Protein AF-A0A373D1K0-F1 (afdb_monomer_lite)

Radius of gyration: 21.34 Å; chains: 1; bounding box: 48×38×59 Å

Foldseek 3Di:
DFWKWWFADAAPVRHQADHDFFHPDLPRTAMDGDDADPLFKKWWAFPFLLLLLQLLVLSVLLSPTRLEGGHPVQAQFQVVQCVVQVGNNRRPHGGYHHRQSSSQSSNVSSPDGLDDDALACSQVSSVVVVRTDHIDGDDPPDFDERNIWIGRPHGDHIIGGNDGDYDDGFDWFAAFDDDDLALLVRCVRSPNPDSDPVQVVVQLVVVVNPPCPPDSVSSSVQNVCNNVRNRTGD

Structure (mmCIF, N/CA/C/O backbone):
data_AF-A0A373D1K0-F1
#
_entry.id   AF-A0A373D1K0-F1
#
loop_
_atom_site.group_PDB
_atom_site.id
_atom_site.type_symbol
_atom_site.label_atom_id
_atom_site.label_alt_id
_atom_site.label_comp_id
_atom_site.label_asym_id
_atom_site.label_entity_id
_atom_site.label_seq_id
_atom_site.pdbx_PDB_ins_code
_atom_site.Cartn_x
_atom_site.Cartn_y
_atom_site.Cartn_z
_atom_site.occupancy
_atom_site.B_iso_or_equiv
_atom_site.auth_seq_id
_atom_site.auth_comp_id
_atom_site.auth_asym_id
_atom_site.auth_atom_id
_atom_site.pdbx_PDB_model_num
ATOM 1 N N . MET A 1 1 ? -15.206 -11.554 -5.929 1.00 58.78 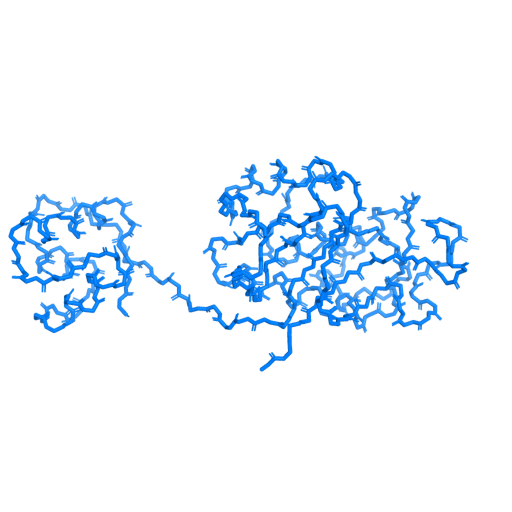1 MET A N 1
ATOM 2 C CA . MET A 1 1 ? -14.113 -10.783 -6.561 1.00 58.78 1 MET A CA 1
ATOM 3 C C . MET A 1 1 ? -12.872 -11.653 -6.568 1.00 58.78 1 MET A C 1
ATOM 5 O O . MET A 1 1 ? -12.577 -12.252 -5.542 1.00 58.78 1 MET A O 1
ATOM 9 N N . SER A 1 2 ? -12.193 -11.772 -7.706 1.00 83.88 2 SER A N 1
ATOM 10 C CA . SER A 1 2 ? -10.884 -12.427 -7.784 1.00 83.88 2 SER A CA 1
ATOM 11 C C . SER A 1 2 ? -9.817 -11.518 -7.178 1.00 83.88 2 SER A C 1
ATOM 13 O O . SER A 1 2 ? -9.818 -10.322 -7.458 1.00 83.88 2 SER A O 1
ATOM 15 N N . LEU A 1 3 ? -8.907 -12.072 -6.377 1.00 93.62 3 LEU A N 1
ATOM 16 C CA . LEU A 1 3 ? -7.781 -11.323 -5.823 1.00 93.62 3 LEU A CA 1
ATOM 17 C C . LEU A 1 3 ? -6.728 -11.075 -6.922 1.00 93.62 3 LEU A C 1
ATOM 19 O O . LEU A 1 3 ? -6.129 -12.028 -7.422 1.00 93.62 3 LEU A O 1
ATOM 23 N N . ILE A 1 4 ? -6.505 -9.812 -7.290 1.00 97.19 4 ILE A N 1
ATOM 24 C CA . ILE A 1 4 ? -5.589 -9.360 -8.348 1.00 97.19 4 ILE A CA 1
ATOM 25 C C . ILE A 1 4 ? -4.482 -8.488 -7.753 1.00 97.19 4 ILE A C 1
ATOM 27 O O . ILE A 1 4 ? -4.735 -7.598 -6.934 1.00 97.19 4 ILE A O 1
ATOM 31 N N . VAL A 1 5 ? -3.258 -8.708 -8.225 1.00 97.69 5 VAL A N 1
ATOM 32 C CA . VAL A 1 5 ? -2.071 -7.917 -7.891 1.00 97.69 5 VAL A CA 1
ATOM 33 C C . VAL A 1 5 ? -1.472 -7.269 -9.139 1.00 97.69 5 VAL A C 1
ATOM 35 O O . VAL A 1 5 ? -1.505 -7.858 -10.215 1.00 97.69 5 VAL A O 1
ATOM 38 N N . GLY A 1 6 ? -0.921 -6.065 -8.999 1.00 97.50 6 GLY A N 1
ATOM 39 C CA . GLY A 1 6 ? -0.126 -5.377 -10.020 1.00 97.50 6 GLY A CA 1
ATOM 40 C C . GLY A 1 6 ? 1.347 -5.317 -9.621 1.00 97.50 6 GLY A C 1
ATOM 41 O O . GLY A 1 6 ? 1.661 -5.197 -8.432 1.00 97.50 6 GLY A O 1
ATOM 42 N N . SER A 1 7 ? 2.251 -5.445 -10.595 1.00 96.31 7 SER A N 1
ATOM 43 C CA . SER A 1 7 ? 3.701 -5.362 -10.362 1.00 96.31 7 SER A CA 1
ATOM 44 C C . SER A 1 7 ? 4.507 -5.231 -11.651 1.00 96.31 7 SER A C 1
ATOM 46 O O . SER A 1 7 ? 4.046 -5.671 -12.703 1.00 96.31 7 SER A O 1
ATOM 48 N N . ALA A 1 8 ? 5.736 -4.722 -11.522 1.00 94.00 8 ALA A N 1
ATOM 49 C CA . ALA A 1 8 ? 6.773 -4.781 -12.551 1.00 94.00 8 ALA A CA 1
ATOM 50 C C . ALA A 1 8 ? 7.568 -6.093 -12.411 1.00 94.00 8 ALA A C 1
ATOM 52 O O . ALA A 1 8 ? 7.995 -6.402 -11.296 1.00 94.00 8 ALA A O 1
ATOM 53 N N . ARG A 1 9 ? 7.765 -6.873 -13.481 1.00 89.44 9 ARG A N 1
ATOM 54 C CA . ARG A 1 9 ? 8.240 -8.270 -13.377 1.00 89.44 9 ARG A CA 1
ATOM 55 C C . ARG A 1 9 ? 9.575 -8.548 -14.052 1.00 89.44 9 ARG A C 1
ATOM 57 O O . ARG A 1 9 ? 10.517 -8.942 -13.368 1.00 89.44 9 ARG A O 1
ATOM 64 N N . ILE A 1 10 ? 9.599 -8.452 -15.372 1.00 86.88 10 ILE A N 1
ATOM 65 C CA . ILE A 1 10 ? 10.690 -8.891 -16.236 1.00 86.88 10 ILE A CA 1
ATOM 66 C C . ILE A 1 10 ? 10.546 -8.166 -17.570 1.00 86.88 10 ILE A C 1
ATOM 68 O O . ILE A 1 10 ? 9.424 -7.780 -17.902 1.00 86.88 10 ILE A O 1
ATOM 72 N N . ASP A 1 11 ? 11.649 -7.966 -18.282 1.00 82.12 11 ASP A N 1
ATOM 73 C CA . ASP A 1 11 ? 11.645 -7.293 -19.580 1.00 82.12 11 ASP A CA 1
ATOM 74 C C . ASP A 1 11 ? 11.119 -8.190 -20.715 1.00 82.12 11 ASP A C 1
ATOM 76 O O . ASP A 1 11 ? 10.784 -9.366 -20.517 1.00 82.12 11 ASP A O 1
ATOM 80 N N . GLU A 1 12 ? 11.047 -7.633 -21.924 1.00 83.44 12 GLU A N 1
ATOM 81 C CA . GLU A 1 12 ? 10.492 -8.288 -23.107 1.00 83.44 12 GLU A CA 1
ATOM 82 C C . GLU A 1 12 ? 11.254 -9.538 -23.561 1.00 83.44 12 GLU A C 1
ATOM 84 O O . GLU A 1 12 ? 10.697 -10.382 -24.266 1.00 83.44 12 GLU A O 1
ATOM 89 N N . ASN A 1 13 ? 12.511 -9.676 -23.135 1.00 83.88 13 ASN A N 1
ATOM 90 C CA . ASN A 1 13 ? 13.388 -10.794 -23.468 1.00 83.88 13 ASN A CA 1
ATOM 91 C C . ASN A 1 13 ? 13.455 -11.835 -22.340 1.00 83.88 13 ASN A C 1
ATOM 93 O O . ASN A 1 13 ? 14.188 -12.818 -22.449 1.00 83.88 13 ASN A O 1
ATOM 97 N N . GLY A 1 14 ? 12.706 -11.640 -21.249 1.00 82.06 14 GLY A N 1
ATOM 98 C CA . GLY A 1 14 ? 12.784 -12.501 -20.073 1.00 82.06 14 GLY A CA 1
ATOM 99 C C . GLY A 1 14 ? 14.042 -12.258 -19.235 1.00 82.06 14 GLY A C 1
ATOM 100 O O . GLY A 1 14 ? 14.452 -13.136 -18.473 1.00 82.06 14 GLY A O 1
ATOM 101 N N . HIS A 1 15 ? 14.651 -11.079 -19.349 1.00 85.06 15 HIS A N 1
ATOM 102 C CA . HIS A 1 15 ? 15.779 -10.647 -18.539 1.00 85.06 15 HIS A CA 1
ATOM 103 C C . HIS A 1 15 ? 15.367 -9.575 -17.526 1.00 85.06 15 HIS A C 1
ATOM 105 O O . HIS A 1 15 ? 14.263 -9.032 -17.520 1.00 85.06 15 HIS A O 1
ATOM 111 N N . VAL A 1 16 ? 16.261 -9.319 -16.570 1.00 83.56 16 VAL A N 1
ATOM 112 C CA . VAL A 1 16 ? 16.031 -8.302 -15.536 1.00 83.56 16 VAL A CA 1
ATOM 113 C C . VAL A 1 16 ? 16.583 -6.922 -15.913 1.00 83.56 16 VAL A C 1
ATOM 115 O O . VAL A 1 16 ? 16.363 -5.951 -15.181 1.00 83.56 16 VAL A O 1
ATOM 118 N N . GLN A 1 17 ? 17.354 -6.850 -17.000 1.00 85.38 17 GLN A N 1
ATOM 119 C CA . GLN A 1 17 ? 18.054 -5.670 -17.500 1.00 85.38 17 GLN A CA 1
ATOM 120 C C . GLN A 1 17 ? 18.356 -5.836 -18.992 1.00 85.38 17 GLN A C 1
ATOM 122 O O . GLN A 1 17 ? 18.586 -6.952 -19.455 1.00 85.38 17 GLN A O 1
ATOM 127 N N . GLY A 1 18 ? 18.490 -4.707 -19.690 1.00 78.06 18 GLY A N 1
ATOM 128 C CA . GLY A 1 18 ? 18.870 -4.664 -21.105 1.00 78.06 18 GLY A CA 1
ATOM 129 C C . GLY A 1 18 ? 17.685 -4.626 -22.069 1.00 78.06 18 GLY A C 1
ATOM 130 O O . GLY A 1 18 ? 17.909 -4.500 -23.272 1.00 78.06 18 GLY A O 1
ATOM 131 N N . GLY A 1 19 ? 16.458 -4.697 -21.547 1.00 80.38 19 GLY A N 1
ATOM 132 C CA . GLY A 1 19 ? 15.234 -4.415 -22.287 1.00 80.38 19 GLY A CA 1
ATOM 133 C C . GLY A 1 19 ? 15.128 -2.973 -22.784 1.00 80.38 19 GLY A C 1
ATOM 134 O O . GLY A 1 19 ? 15.923 -2.092 -22.436 1.00 80.38 19 GLY A O 1
ATOM 135 N N . LYS A 1 20 ? 14.144 -2.734 -23.650 1.00 84.75 20 LYS A N 1
ATOM 136 C CA . LYS A 1 20 ? 13.858 -1.398 -24.189 1.00 84.75 20 LYS A CA 1
ATOM 137 C C . LYS A 1 20 ? 12.991 -0.590 -23.215 1.00 84.75 20 LYS A C 1
ATOM 139 O O . LYS A 1 20 ? 12.060 -1.139 -22.643 1.00 84.75 20 LYS A O 1
ATOM 144 N N . PRO A 1 21 ? 13.186 0.739 -23.108 1.00 88.38 21 PRO A N 1
ATOM 145 C CA . PRO A 1 21 ? 12.303 1.578 -22.306 1.00 88.38 21 PRO A CA 1
ATOM 146 C C . PRO A 1 21 ? 10.831 1.530 -22.750 1.00 88.38 21 PRO A C 1
ATOM 148 O O . PRO A 1 21 ? 10.526 1.633 -23.944 1.00 88.38 21 PRO A O 1
ATOM 151 N N . GLY A 1 22 ? 9.923 1.500 -21.769 1.00 89.38 22 GLY A N 1
ATOM 152 C CA . GLY A 1 22 ? 8.485 1.268 -21.960 1.00 89.38 22 GLY A CA 1
ATOM 153 C C . GLY A 1 22 ? 8.125 -0.220 -22.003 1.00 89.38 22 GLY A C 1
ATOM 154 O O . GLY A 1 22 ? 8.972 -1.041 -22.320 1.00 89.38 22 GLY A O 1
ATOM 155 N N . ASP A 1 23 ? 6.875 -0.567 -21.708 1.00 87.62 23 ASP A N 1
ATOM 156 C CA . ASP A 1 23 ? 6.400 -1.950 -21.796 1.00 87.62 23 ASP A CA 1
ATOM 157 C C . ASP A 1 23 ? 6.271 -2.355 -23.271 1.00 87.62 23 ASP A C 1
ATOM 159 O O . ASP A 1 23 ? 5.481 -1.777 -24.021 1.00 87.62 23 ASP A O 1
ATOM 163 N N . GLN A 1 24 ? 7.059 -3.337 -23.708 1.00 89.50 24 GLN A N 1
ATOM 164 C CA . GLN A 1 24 ? 7.018 -3.830 -25.087 1.00 89.50 24 GLN A CA 1
ATOM 165 C C . GLN A 1 24 ? 6.031 -4.990 -25.276 1.00 89.50 24 GLN A C 1
ATOM 167 O O . GLN A 1 24 ? 5.749 -5.377 -26.410 1.00 89.50 24 GLN A O 1
ATOM 172 N N . THR A 1 25 ? 5.528 -5.583 -24.190 1.00 85.81 25 THR A N 1
ATOM 173 C CA . THR A 1 25 ? 4.769 -6.847 -24.227 1.00 85.81 25 THR A CA 1
ATOM 174 C C . THR A 1 25 ? 3.363 -6.745 -23.636 1.00 85.81 25 THR A C 1
ATOM 176 O O . THR A 1 25 ? 2.578 -7.690 -23.755 1.00 85.81 25 THR A O 1
ATOM 179 N N . GLY A 1 26 ? 3.056 -5.636 -22.961 1.00 85.38 26 GLY A N 1
ATOM 180 C CA . GLY A 1 26 ? 1.896 -5.475 -22.085 1.00 85.38 26 GLY A CA 1
ATOM 181 C C . GLY A 1 26 ? 1.968 -6.343 -20.822 1.00 85.38 26 GLY A C 1
ATOM 182 O O . GLY A 1 26 ? 0.948 -6.581 -20.165 1.00 85.38 26 GLY A O 1
ATOM 183 N N . LYS A 1 27 ? 3.139 -6.917 -20.516 1.00 87.19 27 LYS A N 1
ATOM 184 C CA . LYS A 1 27 ? 3.340 -7.864 -19.408 1.00 87.19 27 LYS A CA 1
ATOM 185 C C . LYS A 1 27 ? 4.449 -7.443 -18.455 1.00 87.19 27 LYS A C 1
ATOM 187 O O . LYS A 1 27 ? 4.482 -7.987 -17.344 1.00 87.19 27 LYS A O 1
ATOM 192 N N . GLU A 1 28 ? 5.298 -6.492 -18.837 1.00 90.44 28 GLU A N 1
ATOM 193 C CA . GLU A 1 28 ? 6.426 -6.044 -18.020 1.00 90.44 28 GLU A CA 1
ATOM 194 C C . GLU A 1 28 ? 5.930 -5.359 -16.750 1.00 90.44 28 GLU A C 1
ATOM 196 O O . GLU A 1 28 ? 6.378 -5.697 -15.649 1.00 90.44 28 GLU A O 1
ATOM 201 N N . VAL A 1 29 ? 4.937 -4.473 -16.891 1.00 94.62 29 VAL A N 1
ATOM 202 C CA . VAL A 1 29 ? 4.210 -3.844 -15.785 1.00 94.62 29 VAL A CA 1
ATOM 203 C C . VAL A 1 29 ? 2.733 -4.165 -15.937 1.00 94.62 29 VAL A C 1
ATOM 205 O O . VAL A 1 29 ? 2.002 -3.537 -16.689 1.00 94.62 29 VAL A O 1
ATOM 208 N N . SER A 1 30 ? 2.271 -5.181 -15.213 1.00 95.62 30 SER A N 1
ATOM 209 C CA . SER A 1 30 ? 0.961 -5.769 -15.488 1.00 95.62 30 SER A CA 1
ATOM 210 C C . SER A 1 30 ? 0.273 -6.320 -14.249 1.00 95.62 30 SER A C 1
ATOM 212 O O . SER A 1 30 ? 0.886 -6.624 -13.213 1.00 95.62 30 SER A O 1
ATOM 214 N N . THR A 1 31 ? -1.038 -6.513 -14.381 1.00 96.62 31 THR A N 1
ATOM 215 C CA . THR A 1 31 ? -1.854 -7.181 -13.365 1.00 96.62 31 THR A CA 1
ATOM 216 C C . THR A 1 31 ? -1.894 -8.697 -13.568 1.00 96.62 31 THR A C 1
ATOM 218 O O . THR A 1 31 ? -1.662 -9.202 -14.664 1.00 96.62 31 THR A O 1
ATOM 221 N N . GLN A 1 32 ? -2.130 -9.451 -12.498 1.00 95.38 32 GLN A N 1
ATOM 222 C CA . GLN A 1 32 ? -2.375 -10.895 -12.541 1.00 95.38 32 GLN A CA 1
ATOM 223 C C . GLN A 1 32 ? -3.156 -11.363 -11.320 1.00 95.38 32 GLN A C 1
ATOM 225 O O . GLN A 1 32 ? -3.219 -10.668 -10.304 1.00 95.38 32 GLN A O 1
ATOM 230 N N . ALA A 1 33 ? -3.693 -12.579 -11.396 1.00 96.38 33 ALA A N 1
ATOM 231 C CA . ALA A 1 33 ? -4.214 -13.265 -10.224 1.00 96.38 33 ALA A CA 1
ATOM 232 C C . ALA A 1 33 ? -3.134 -13.378 -9.135 1.00 96.38 33 ALA A C 1
ATOM 234 O O . ALA A 1 33 ? -1.965 -13.654 -9.413 1.00 96.38 33 ALA A O 1
ATOM 235 N N . HIS A 1 34 ? -3.529 -13.155 -7.883 1.00 95.25 34 HIS A N 1
ATOM 236 C CA . HIS A 1 34 ? -2.652 -13.388 -6.745 1.00 95.25 34 HIS A CA 1
ATOM 237 C C . HIS A 1 34 ? -2.208 -14.853 -6.686 1.00 95.25 34 HIS A C 1
ATOM 239 O O . HIS A 1 34 ? -2.976 -15.771 -6.966 1.00 95.25 34 HIS A O 1
ATOM 245 N N . TYR A 1 35 ? -0.971 -15.061 -6.247 1.00 93.94 35 TYR A N 1
ATOM 246 C CA . TYR A 1 35 ? -0.330 -16.362 -6.162 1.00 93.94 35 TYR A CA 1
ATOM 247 C C . TYR A 1 35 ? 0.503 -16.462 -4.884 1.00 93.94 35 TYR A C 1
ATOM 249 O O . TYR A 1 35 ? 0.977 -15.467 -4.325 1.00 93.94 35 TYR A O 1
ATOM 257 N N . VAL A 1 36 ? 0.709 -17.690 -4.418 1.00 92.75 36 VAL A N 1
ATOM 258 C CA . VAL A 1 36 ? 1.630 -17.962 -3.313 1.00 92.75 36 VAL A CA 1
ATOM 259 C C . VAL A 1 36 ? 3.051 -17.973 -3.865 1.00 92.75 36 VAL A C 1
ATOM 261 O O . VAL A 1 36 ? 3.359 -18.709 -4.797 1.00 92.75 36 VAL A O 1
ATOM 264 N N . HIS A 1 37 ? 3.929 -17.158 -3.288 1.00 94.94 37 HIS A N 1
ATOM 265 C CA . HIS A 1 37 ? 5.340 -17.133 -3.657 1.00 94.94 37 HIS A CA 1
ATOM 266 C C . HIS A 1 37 ? 6.136 -18.104 -2.772 1.00 94.94 37 HIS A C 1
ATOM 268 O O . HIS A 1 37 ? 5.899 -18.170 -1.567 1.00 94.94 37 HIS A O 1
ATOM 274 N N . THR A 1 38 ? 7.129 -18.807 -3.326 1.00 94.75 38 THR A N 1
ATOM 275 C CA . THR A 1 38 ? 7.980 -19.779 -2.595 1.00 94.75 38 THR A CA 1
ATOM 276 C C . THR A 1 38 ? 8.686 -19.162 -1.382 1.00 94.75 38 THR A C 1
ATOM 278 O O . THR A 1 38 ? 8.715 -19.737 -0.301 1.00 94.75 38 THR A O 1
ATOM 281 N N . LYS A 1 39 ? 9.187 -17.932 -1.534 1.00 95.69 39 LYS A N 1
ATOM 282 C CA . LYS A 1 39 ? 9.739 -17.082 -0.455 1.00 95.69 39 LYS A CA 1
ATOM 283 C C . LYS A 1 39 ? 8.705 -16.570 0.570 1.00 95.69 39 LYS A C 1
ATOM 285 O O . LYS A 1 39 ? 9.084 -15.904 1.531 1.00 95.69 39 LYS A O 1
ATOM 290 N N . GLY A 1 40 ? 7.414 -16.841 0.377 1.00 96.69 40 GLY A N 1
ATOM 291 C CA . GLY A 1 40 ? 6.308 -16.315 1.178 1.00 96.69 40 GLY A CA 1
ATOM 292 C C . GLY A 1 40 ? 6.134 -14.796 1.074 1.00 96.69 40 GLY A C 1
ATOM 293 O O . GLY A 1 40 ? 7.021 -14.085 0.606 1.00 96.69 40 GLY A O 1
ATOM 294 N N . TRP A 1 41 ? 5.001 -14.292 1.569 1.00 98.06 41 TRP A N 1
ATOM 295 C CA . TRP A 1 41 ? 4.674 -12.863 1.563 1.00 98.06 41 TRP A CA 1
ATOM 296 C C . TRP A 1 41 ? 4.626 -12.272 2.977 1.00 98.06 41 TRP A C 1
ATOM 298 O O . TRP A 1 41 ? 4.097 -12.886 3.911 1.00 98.06 41 TRP A O 1
ATOM 308 N N . TYR A 1 42 ? 5.140 -11.053 3.117 1.00 98.19 42 TYR A N 1
ATOM 309 C CA . TYR A 1 42 ? 4.705 -10.102 4.132 1.00 98.19 42 TYR A CA 1
ATOM 310 C C . TYR A 1 42 ? 3.724 -9.121 3.502 1.00 98.19 42 TYR A C 1
ATOM 312 O O . TYR A 1 42 ? 3.998 -8.576 2.441 1.00 98.19 42 TYR A O 1
ATOM 320 N N . CYS A 1 43 ? 2.613 -8.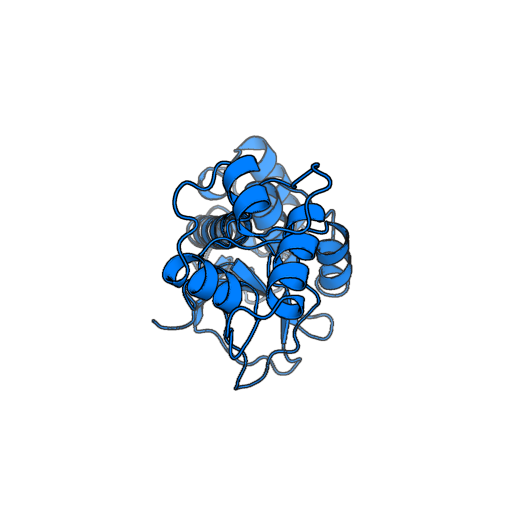869 4.183 1.00 97.69 43 CYS A N 1
ATOM 321 C CA . CYS A 1 43 ? 1.654 -7.833 3.841 1.00 97.69 43 CYS A CA 1
ATOM 322 C C . CYS A 1 43 ? 1.934 -6.578 4.672 1.00 97.69 43 CYS A C 1
ATOM 324 O O . CYS A 1 43 ? 1.920 -6.610 5.907 1.00 97.69 43 CYS A O 1
ATOM 326 N N . LEU A 1 44 ? 2.159 -5.466 3.981 1.00 97.69 44 LEU A N 1
ATOM 327 C CA . LEU A 1 44 ? 2.277 -4.126 4.531 1.00 97.69 44 LEU A CA 1
ATOM 328 C C . LEU A 1 44 ? 0.994 -3.372 4.197 1.00 97.69 44 LEU A C 1
ATOM 330 O O . LEU A 1 44 ? 0.767 -2.939 3.068 1.00 97.69 44 LEU A O 1
ATOM 334 N N . ARG A 1 45 ? 0.142 -3.230 5.211 1.00 95.94 45 ARG A N 1
ATOM 335 C CA . ARG A 1 45 ? -1.176 -2.612 5.080 1.00 95.94 45 ARG A CA 1
ATOM 336 C C . ARG A 1 45 ? -1.115 -1.125 5.424 1.00 95.94 45 ARG A C 1
ATOM 338 O O . ARG A 1 45 ? -0.735 -0.797 6.553 1.00 95.94 45 ARG A O 1
ATOM 345 N N . PRO A 1 46 ? -1.519 -0.207 4.528 1.00 94.38 46 PRO A N 1
ATOM 346 C CA . PRO A 1 46 ? -1.663 1.202 4.882 1.00 94.38 46 PRO A CA 1
ATOM 347 C C . PRO A 1 46 ? -2.663 1.379 6.031 1.00 94.38 46 PRO A C 1
ATOM 349 O O . PRO A 1 46 ? -3.684 0.704 6.085 1.00 94.38 46 PRO A O 1
ATOM 352 N N . LYS A 1 47 ? -2.443 2.312 6.953 1.00 89.06 47 LYS A N 1
ATOM 353 C CA . LYS A 1 47 ? -3.381 2.605 8.051 1.00 89.06 47 LYS A CA 1
ATOM 354 C C . LYS A 1 47 ? -4.668 3.250 7.536 1.00 89.06 47 LYS A C 1
ATOM 356 O O . LYS A 1 47 ? -5.746 2.891 7.990 1.00 89.06 47 LYS A O 1
ATOM 361 N N . SER A 1 48 ? -4.554 4.139 6.550 1.00 87.94 48 SER A N 1
ATOM 362 C CA . SER A 1 48 ? -5.680 4.857 5.943 1.00 87.94 48 SER A CA 1
ATOM 363 C C . SER A 1 48 ? -6.214 4.141 4.703 1.00 87.94 48 SER A C 1
ATOM 365 O O . SER A 1 48 ? -5.439 3.707 3.851 1.00 87.94 48 SER A O 1
ATOM 367 N N . VAL A 1 49 ? -7.542 4.072 4.572 1.00 88.62 49 VAL A N 1
ATOM 368 C CA . VAL A 1 49 ? -8.209 3.561 3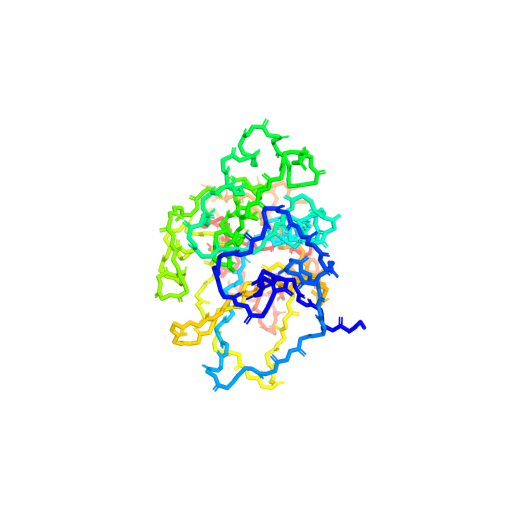.362 1.00 88.62 49 VAL A CA 1
ATOM 369 C C . VAL A 1 49 ? -7.979 4.474 2.163 1.00 88.62 49 VAL A C 1
ATOM 371 O O . VAL A 1 49 ? -7.788 3.974 1.062 1.00 88.62 49 VAL A O 1
ATOM 374 N N . ALA A 1 50 ? -7.907 5.792 2.368 1.00 89.06 50 ALA A N 1
ATOM 375 C CA . ALA A 1 50 ? -7.592 6.726 1.288 1.00 89.06 50 ALA A CA 1
ATOM 376 C C . ALA A 1 50 ? -6.198 6.453 0.704 1.00 89.06 50 ALA A C 1
ATOM 378 O O . ALA A 1 50 ? -6.048 6.372 -0.511 1.00 89.06 50 ALA A O 1
ATOM 379 N N . VAL A 1 51 ? -5.200 6.226 1.567 1.00 93.31 51 VAL A N 1
ATOM 380 C CA . VAL A 1 51 ? -3.840 5.867 1.128 1.00 93.31 51 VAL A CA 1
ATOM 381 C C . VAL A 1 51 ? -3.836 4.512 0.421 1.00 93.31 51 VAL A C 1
ATOM 383 O O . VAL A 1 51 ? -3.211 4.375 -0.624 1.00 93.31 51 VAL A O 1
ATOM 386 N N . ALA A 1 52 ? -4.559 3.525 0.954 1.00 94.31 52 ALA A N 1
ATOM 387 C CA . ALA A 1 52 ? -4.657 2.203 0.343 1.00 94.31 52 ALA A CA 1
ATOM 388 C C . ALA A 1 52 ? -5.268 2.259 -1.069 1.00 94.31 52 ALA A C 1
ATOM 390 O O . ALA A 1 52 ? -4.672 1.763 -2.024 1.00 94.31 52 ALA A O 1
ATOM 391 N N . ASN A 1 53 ? -6.400 2.947 -1.226 1.00 93.25 53 ASN A N 1
ATOM 392 C CA . ASN A 1 53 ? -7.046 3.121 -2.524 1.00 93.25 53 ASN A CA 1
ATOM 393 C C . ASN A 1 53 ? -6.162 3.910 -3.498 1.00 93.25 53 ASN A C 1
ATOM 395 O O . ASN A 1 53 ? -6.085 3.551 -4.668 1.00 93.25 53 ASN A O 1
ATOM 399 N N . ALA A 1 54 ? -5.457 4.942 -3.023 1.00 95.56 54 ALA A N 1
ATOM 400 C CA . ALA A 1 54 ? -4.546 5.718 -3.858 1.00 95.56 54 ALA A CA 1
ATOM 401 C C . ALA A 1 54 ? -3.355 4.885 -4.362 1.00 95.56 54 ALA A C 1
ATOM 403 O O . ALA A 1 54 ? -2.996 4.999 -5.530 1.00 95.56 54 ALA A O 1
ATOM 404 N N . ILE A 1 55 ? -2.776 4.019 -3.520 1.00 97.62 55 ILE A N 1
ATOM 405 C CA . ILE A 1 55 ? -1.696 3.100 -3.922 1.00 97.62 55 ILE A CA 1
ATOM 406 C C . ILE A 1 55 ? -2.204 2.078 -4.950 1.00 97.62 55 ILE A C 1
ATOM 408 O O . ILE A 1 55 ? -1.537 1.848 -5.958 1.00 97.62 55 ILE A O 1
ATOM 412 N N . ALA A 1 56 ? -3.382 1.486 -4.725 1.00 96.88 56 ALA A N 1
ATOM 413 C CA . ALA A 1 56 ? -3.983 0.532 -5.659 1.00 96.88 56 ALA A CA 1
ATOM 414 C C . ALA A 1 56 ? -4.270 1.171 -7.027 1.00 96.88 56 ALA A C 1
ATOM 416 O O . ALA A 1 56 ? -3.912 0.612 -8.063 1.00 96.88 56 ALA A O 1
ATOM 417 N N . GLU A 1 57 ? -4.866 2.364 -7.028 1.00 96.75 57 GLU A N 1
ATOM 418 C CA . GLU A 1 57 ? -5.159 3.119 -8.246 1.00 96.75 57 GLU A CA 1
ATOM 419 C C . GLU A 1 57 ? -3.876 3.532 -8.976 1.00 96.75 57 GLU A C 1
ATOM 421 O O . GLU A 1 57 ? -3.788 3.406 -10.194 1.00 96.75 57 GLU A O 1
ATOM 426 N N . ALA A 1 58 ? -2.846 3.964 -8.245 1.00 98.12 58 ALA A N 1
ATOM 427 C CA . ALA A 1 58 ? -1.545 4.283 -8.824 1.00 98.12 58 ALA A CA 1
ATOM 428 C C . ALA A 1 58 ? -0.914 3.062 -9.516 1.00 98.12 58 ALA A C 1
ATOM 430 O O . ALA A 1 58 ? -0.448 3.174 -10.650 1.00 98.12 58 ALA A O 1
ATOM 431 N N . MET A 1 59 ? -0.974 1.883 -8.889 1.00 98.38 59 MET A N 1
ATOM 432 C CA . MET A 1 59 ? -0.485 0.648 -9.506 1.00 98.38 59 MET A CA 1
ATOM 433 C C . MET A 1 59 ? -1.284 0.284 -10.763 1.00 98.38 59 MET A C 1
ATOM 435 O O . MET A 1 59 ? -0.692 -0.080 -11.776 1.00 98.38 59 MET A O 1
ATOM 439 N N . LEU A 1 60 ? -2.616 0.408 -10.735 1.00 97.50 60 LEU A N 1
ATOM 440 C CA . LEU A 1 60 ? -3.454 0.175 -11.915 1.00 97.50 60 LEU A CA 1
ATOM 441 C C . LEU A 1 60 ? -3.129 1.137 -13.057 1.00 97.50 60 LEU A C 1
ATOM 443 O O . LEU A 1 60 ? -3.115 0.727 -14.212 1.00 97.50 60 LEU A O 1
ATOM 447 N N . GLN A 1 61 ? -2.871 2.405 -12.745 1.00 97.81 61 GLN A N 1
ATOM 448 C CA . GLN A 1 61 ? -2.472 3.400 -13.736 1.00 97.81 61 GLN A CA 1
ATOM 449 C C . GLN A 1 61 ? -1.121 3.076 -14.360 1.00 97.81 61 GLN A C 1
ATOM 451 O O . GLN A 1 61 ? -0.978 3.230 -15.568 1.00 97.81 61 GLN A O 1
ATOM 456 N N . ALA A 1 62 ? -0.158 2.601 -13.569 1.00 97.38 62 ALA A N 1
ATOM 457 C CA . ALA A 1 62 ? 1.109 2.146 -14.120 1.00 97.38 62 ALA A CA 1
ATOM 458 C C . ALA A 1 62 ? 0.952 0.894 -14.989 1.00 97.38 62 ALA A C 1
ATOM 460 O O . ALA A 1 62 ? 1.476 0.869 -16.091 1.00 97.38 62 ALA A O 1
ATOM 461 N N . CYS A 1 63 ? 0.174 -0.098 -14.543 1.00 96.94 63 CYS A N 1
ATOM 462 C CA . CYS A 1 63 ? -0.071 -1.329 -15.306 1.00 96.94 63 CYS A CA 1
ATOM 463 C C . CYS A 1 63 ? -0.857 -1.122 -16.610 1.00 96.94 63 CYS A C 1
ATOM 465 O O . CYS A 1 63 ? -1.012 -2.060 -17.381 1.00 96.94 63 CYS A O 1
ATOM 467 N N . ARG A 1 64 ? -1.441 0.062 -16.815 1.00 96.38 64 ARG A N 1
ATOM 468 C CA . ARG A 1 64 ? -2.170 0.442 -18.035 1.00 96.38 64 ARG A CA 1
ATOM 469 C C . ARG A 1 64 ? -1.380 1.419 -18.904 1.00 96.38 64 ARG A C 1
ATOM 471 O O . ARG A 1 64 ? -1.925 1.912 -19.886 1.00 96.38 64 ARG A O 1
ATOM 478 N N . ASN A 1 65 ? -0.164 1.781 -18.497 1.00 96.25 65 ASN A N 1
ATOM 479 C CA . ASN A 1 65 ? 0.658 2.733 -19.219 1.00 96.25 65 ASN A CA 1
ATOM 480 C C . ASN A 1 65 ? 1.864 2.028 -19.834 1.00 96.25 65 ASN A C 1
ATOM 482 O O . ASN A 1 65 ? 2.887 1.847 -19.176 1.00 96.25 65 ASN A O 1
ATOM 486 N N . ASP A 1 66 ? 1.758 1.745 -21.129 1.00 95.25 66 ASP A N 1
ATOM 487 C CA . ASP A 1 66 ? 2.800 1.075 -21.911 1.00 95.25 66 ASP A CA 1
ATOM 488 C C . ASP A 1 66 ? 4.096 1.903 -22.029 1.00 95.25 66 ASP A C 1
ATOM 490 O O . ASP A 1 66 ? 5.117 1.417 -22.502 1.00 95.25 66 ASP A O 1
ATOM 494 N N . ASN A 1 67 ? 4.124 3.158 -21.565 1.00 96.06 67 ASN A N 1
ATOM 495 C CA . ASN A 1 67 ? 5.372 3.920 -21.466 1.00 96.06 67 ASN A CA 1
ATOM 496 C C . ASN A 1 67 ? 6.236 3.518 -20.262 1.00 96.06 67 ASN A C 1
ATOM 498 O O . ASN A 1 67 ? 7.349 4.025 -20.140 1.00 96.06 67 ASN A O 1
ATOM 502 N N . ILE A 1 68 ? 5.763 2.640 -19.373 1.00 95.94 68 ILE A N 1
ATOM 503 C CA . ILE A 1 68 ? 6.495 2.196 -18.182 1.00 95.94 68 ILE A CA 1
ATOM 504 C C . ILE A 1 68 ? 6.879 0.723 -18.351 1.00 95.94 68 ILE A C 1
ATOM 506 O O . ILE A 1 68 ? 6.044 -0.154 -18.171 1.00 95.94 68 ILE A O 1
ATOM 510 N N . GLY A 1 69 ? 8.146 0.464 -18.665 1.00 93.62 69 GLY A N 1
ATOM 511 C CA . GLY A 1 69 ? 8.706 -0.885 -18.801 1.00 93.62 69 GLY A CA 1
ATOM 512 C C . GLY A 1 69 ? 9.439 -1.368 -17.551 1.00 93.62 69 GLY A C 1
ATOM 513 O O . GLY A 1 69 ? 9.452 -0.697 -16.509 1.00 93.62 69 GLY A O 1
ATOM 514 N N . TYR A 1 70 ? 10.088 -2.524 -17.661 1.00 93.06 70 TYR A N 1
ATOM 515 C CA . TYR A 1 70 ? 10.877 -3.133 -16.593 1.00 93.06 70 TYR A CA 1
ATOM 516 C C . TYR A 1 70 ? 12.384 -3.088 -16.870 1.00 93.06 70 TYR A C 1
ATOM 518 O O . TYR A 1 70 ? 12.864 -3.656 -17.841 1.00 93.06 70 TYR A O 1
ATOM 526 N N . CYS A 1 71 ? 13.162 -2.524 -15.941 1.00 90.12 71 CYS A N 1
ATOM 527 C CA . CYS A 1 71 ? 14.617 -2.682 -15.917 1.00 90.12 71 CYS A CA 1
ATOM 528 C C . CYS A 1 71 ? 15.196 -2.359 -14.535 1.00 90.12 71 CYS A C 1
ATOM 530 O O . CYS A 1 71 ? 14.971 -1.283 -13.973 1.00 90.12 71 CYS A O 1
ATOM 532 N N . GLN A 1 72 ? 16.011 -3.267 -13.987 1.00 87.75 72 GLN A N 1
ATOM 533 C CA . GLN A 1 72 ? 16.695 -3.026 -12.710 1.00 87.75 72 GLN A CA 1
ATOM 534 C C . GLN A 1 72 ? 17.820 -1.984 -12.813 1.00 87.75 72 GLN A C 1
ATOM 536 O O . GLN A 1 72 ? 18.098 -1.299 -11.827 1.00 87.75 72 GLN A O 1
ATOM 541 N N . GLY A 1 73 ? 18.446 -1.843 -13.987 1.00 87.12 73 GLY A N 1
ATOM 542 C CA . GLY A 1 73 ? 19.534 -0.889 -14.229 1.00 87.12 73 GLY A CA 1
ATOM 543 C C . GLY A 1 73 ? 19.060 0.567 -14.238 1.00 87.12 73 GLY A C 1
ATOM 544 O O . GLY A 1 73 ? 19.715 1.431 -13.661 1.00 87.12 73 GLY A O 1
ATOM 545 N N . HIS A 1 74 ? 17.871 0.828 -14.792 1.00 89.50 74 HIS A N 1
ATOM 546 C CA . HIS A 1 74 ? 17.280 2.171 -14.912 1.00 89.50 74 HIS A CA 1
ATOM 547 C C . HIS A 1 74 ? 16.060 2.378 -14.007 1.00 89.50 74 HIS A C 1
ATOM 549 O O . HIS A 1 74 ? 15.157 3.165 -14.291 1.00 89.50 74 HIS A O 1
ATOM 555 N N . ARG A 1 75 ? 16.045 1.695 -12.861 1.00 92.19 75 ARG A N 1
ATOM 556 C CA . ARG A 1 75 ? 14.909 1.654 -11.931 1.00 92.19 75 ARG A CA 1
ATOM 557 C C . ARG A 1 75 ? 14.374 3.018 -11.469 1.00 92.19 75 ARG A C 1
ATOM 559 O O . ARG A 1 75 ? 13.229 3.084 -11.027 1.00 92.19 75 ARG A O 1
ATOM 566 N N . SER A 1 76 ? 15.173 4.091 -11.480 1.00 92.00 76 SER A N 1
ATOM 567 C CA . SER A 1 76 ? 14.741 5.422 -11.016 1.00 92.00 76 SER A CA 1
ATOM 568 C C . SER A 1 76 ? 13.874 6.176 -12.025 1.00 92.00 76 SER A C 1
ATOM 570 O O . SER A 1 76 ? 13.158 7.093 -11.611 1.00 92.00 76 SER A O 1
ATOM 572 N N . GLY A 1 77 ? 13.882 5.768 -13.300 1.00 93.62 77 GLY A N 1
ATOM 573 C CA . GLY A 1 77 ? 13.234 6.491 -14.393 1.00 93.62 77 GLY A CA 1
ATOM 574 C C . GLY A 1 77 ? 11.757 6.779 -14.127 1.00 93.62 77 GLY A C 1
ATOM 575 O O . GLY A 1 77 ? 11.322 7.929 -14.221 1.00 93.62 77 GLY A O 1
ATOM 576 N N . VAL A 1 78 ? 11.000 5.772 -13.678 1.00 96.25 78 VAL A N 1
ATOM 577 C CA . VAL A 1 78 ? 9.571 5.933 -13.369 1.00 96.25 78 VAL A CA 1
ATOM 578 C C . VAL A 1 78 ? 9.297 7.018 -12.323 1.00 96.25 78 VAL A C 1
ATOM 580 O O . VAL A 1 78 ? 8.329 7.765 -12.446 1.00 96.25 78 VAL A O 1
ATOM 583 N N . VAL A 1 79 ? 10.153 7.158 -11.304 1.00 96.94 79 VAL A N 1
ATOM 584 C CA . VAL A 1 79 ? 9.977 8.163 -10.244 1.00 96.94 79 VAL A CA 1
ATOM 585 C C . VAL A 1 79 ? 10.288 9.560 -10.773 1.00 96.94 79 VAL A C 1
ATOM 587 O O . VAL A 1 79 ? 9.583 10.514 -10.443 1.00 96.94 79 VAL A O 1
ATOM 590 N N . GLU A 1 80 ? 11.324 9.694 -11.597 1.00 96.44 80 GLU A N 1
ATOM 591 C CA . GLU A 1 80 ? 11.684 10.963 -12.230 1.00 96.44 80 GLU A CA 1
ATOM 592 C C . GLU A 1 80 ? 10.573 11.451 -13.165 1.00 96.44 80 GLU A C 1
ATOM 594 O O . GLU A 1 80 ? 10.163 12.610 -13.085 1.00 96.44 80 GLU A O 1
ATOM 599 N N . GLN A 1 81 ? 10.032 10.560 -14.001 1.00 97.00 81 GLN A N 1
ATOM 600 C CA . GLN A 1 81 ? 8.931 10.889 -14.905 1.00 97.00 81 GLN A CA 1
ATOM 601 C C . GLN A 1 81 ? 7.627 11.158 -14.155 1.00 97.00 81 GLN A C 1
ATOM 603 O O . GLN A 1 81 ? 6.926 12.115 -14.479 1.00 97.00 81 GLN A O 1
ATOM 608 N N . LEU A 1 82 ? 7.328 10.395 -13.100 1.00 97.38 82 LEU A N 1
ATOM 609 C CA . LEU A 1 82 ? 6.172 10.654 -12.243 1.00 97.38 82 LEU A CA 1
ATOM 610 C C . LEU A 1 82 ? 6.219 12.065 -11.646 1.00 97.38 82 LEU A C 1
ATOM 612 O O . LEU A 1 82 ? 5.202 12.753 -11.636 1.00 97.38 82 LEU A O 1
ATOM 616 N N . ARG A 1 83 ? 7.382 12.527 -11.172 1.00 95.94 83 ARG A N 1
ATOM 617 C CA . ARG A 1 83 ? 7.513 13.884 -10.611 1.00 95.94 83 ARG A CA 1
ATOM 618 C C . ARG A 1 83 ? 7.259 14.982 -11.640 1.00 95.94 83 ARG A C 1
ATOM 620 O O . ARG A 1 83 ? 6.761 16.036 -11.263 1.00 95.94 83 ARG A O 1
ATOM 627 N N . LYS A 1 84 ? 7.567 14.733 -12.915 1.00 96.19 84 LYS A N 1
ATOM 628 C CA . LYS A 1 84 ? 7.288 15.663 -14.021 1.00 96.19 84 LYS A CA 1
ATOM 629 C C . LYS A 1 84 ? 5.814 15.624 -14.435 1.00 96.19 84 LYS A C 1
ATOM 631 O O . LYS A 1 84 ? 5.196 16.666 -14.610 1.00 96.19 84 LYS A O 1
ATOM 636 N N . ALA A 1 85 ? 5.246 14.427 -14.571 1.00 95.44 85 ALA A N 1
ATOM 637 C CA . ALA A 1 85 ? 3.885 14.218 -15.068 1.00 95.44 85 ALA A CA 1
ATOM 638 C C . ALA A 1 85 ? 2.792 14.406 -13.996 1.00 95.44 85 ALA A C 1
ATOM 640 O O . ALA A 1 85 ? 1.616 14.593 -14.316 1.00 95.44 85 ALA A O 1
ATOM 641 N N . GLY A 1 86 ? 3.149 14.281 -12.716 1.00 94.25 86 GLY A N 1
ATOM 642 C CA . GLY A 1 86 ? 2.250 14.321 -11.559 1.00 94.25 86 GLY A CA 1
ATOM 643 C C . GLY A 1 86 ? 1.399 13.060 -11.353 1.00 94.25 86 GLY A C 1
ATOM 644 O O . GLY A 1 86 ? 0.912 12.836 -10.245 1.00 94.25 86 GLY A O 1
ATOM 645 N N . LYS A 1 87 ? 1.211 12.225 -12.386 1.00 96.31 87 LYS A N 1
ATOM 646 C CA . LYS A 1 87 ? 0.492 10.940 -12.324 1.00 96.31 87 LYS A CA 1
ATOM 647 C C . LYS A 1 87 ? 1.152 9.892 -13.222 1.00 96.31 87 LYS A C 1
ATOM 649 O O . LYS A 1 87 ? 1.581 10.220 -14.324 1.00 96.31 87 LYS A O 1
ATOM 654 N N . LEU A 1 88 ? 1.143 8.631 -12.795 1.00 96.81 88 LEU A N 1
ATOM 655 C CA . LEU A 1 88 ? 1.657 7.470 -13.526 1.00 96.81 88 LEU A CA 1
ATOM 656 C C . LEU A 1 88 ? 0.939 7.289 -14.865 1.00 96.81 88 LEU A C 1
ATOM 658 O O . LEU A 1 88 ? 1.594 7.032 -15.866 1.00 96.81 88 LEU A O 1
ATOM 662 N N . SER A 1 89 ? -0.375 7.529 -14.925 1.00 97.06 89 SER A N 1
ATOM 663 C CA . SER A 1 89 ? -1.148 7.489 -16.179 1.00 97.06 89 SER A CA 1
ATOM 664 C C . SER A 1 89 ? -0.817 8.611 -17.167 1.00 97.06 89 SER A C 1
ATOM 666 O O . SER A 1 89 ? -1.236 8.550 -18.317 1.00 97.06 89 SER A O 1
ATOM 668 N N . LYS A 1 90 ? -0.099 9.654 -16.730 1.00 96.81 90 LYS A N 1
ATOM 669 C CA . LYS A 1 90 ? 0.290 10.803 -17.563 1.00 96.81 90 LYS A CA 1
ATOM 670 C C . LYS A 1 90 ? 1.750 10.758 -18.012 1.00 96.81 90 LYS A C 1
ATOM 672 O O . LYS A 1 90 ? 2.195 11.681 -18.688 1.00 96.81 90 LYS A O 1
ATOM 677 N N . ILE A 1 91 ? 2.505 9.729 -17.629 1.00 96.94 91 ILE A N 1
ATOM 678 C CA . ILE A 1 91 ? 3.871 9.543 -18.121 1.00 96.94 91 ILE A CA 1
ATOM 679 C C . ILE A 1 91 ? 3.790 9.223 -19.615 1.00 96.94 91 ILE A C 1
ATOM 681 O O . ILE A 1 91 ? 3.305 8.162 -19.995 1.00 96.94 91 ILE A O 1
ATOM 685 N N . SER A 1 92 ? 4.238 10.163 -20.444 1.00 95.38 92 SER A N 1
ATOM 686 C CA . SER A 1 92 ? 4.270 10.037 -21.906 1.00 95.38 92 SER A CA 1
ATOM 687 C C . SER A 1 92 ? 5.653 9.675 -22.446 1.00 95.38 92 SER A C 1
ATOM 689 O O . SER A 1 92 ? 5.769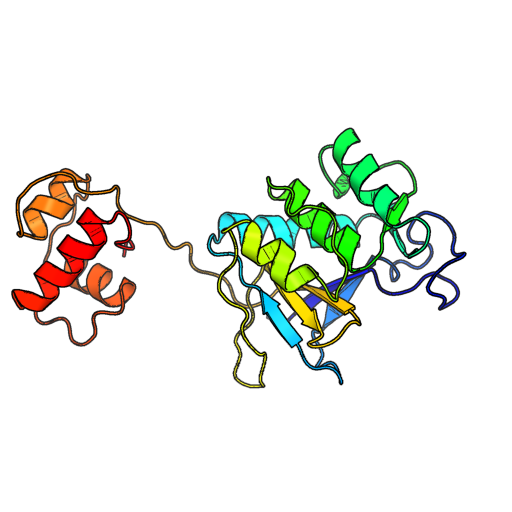 9.181 -23.562 1.00 95.38 92 SER A O 1
ATOM 691 N N . ALA A 1 93 ? 6.710 9.923 -21.669 1.00 95.25 93 ALA A N 1
ATOM 692 C CA . ALA A 1 93 ? 8.062 9.519 -22.020 1.00 95.25 93 ALA A CA 1
ATOM 693 C C . ALA A 1 93 ? 8.284 8.055 -21.635 1.00 95.25 93 ALA A C 1
ATOM 695 O O . ALA A 1 93 ? 8.010 7.668 -20.496 1.00 95.25 93 ALA A O 1
ATOM 696 N N . LYS A 1 94 ? 8.836 7.270 -22.566 1.00 94.25 94 LYS A N 1
ATOM 697 C CA . LYS A 1 94 ? 9.263 5.896 -22.297 1.00 94.25 94 LYS A CA 1
ATOM 698 C C . LYS A 1 94 ? 10.243 5.871 -21.129 1.00 94.25 94 LYS A C 1
ATOM 700 O O . LYS A 1 94 ? 11.205 6.640 -21.087 1.00 94.25 94 LYS A O 1
ATOM 705 N N . THR A 1 95 ? 9.972 5.009 -20.166 1.00 95.12 95 THR A N 1
ATOM 706 C CA . THR A 1 95 ? 10.730 4.903 -18.929 1.00 95.12 95 THR A CA 1
ATOM 707 C C . THR A 1 95 ? 10.701 3.481 -18.404 1.00 95.12 95 THR A C 1
ATOM 709 O O . THR A 1 95 ? 10.021 2.613 -18.947 1.00 95.12 95 THR A O 1
ATOM 712 N N . GLU A 1 96 ? 11.461 3.243 -17.346 1.00 94.25 96 GLU A N 1
ATOM 713 C CA . GLU A 1 96 ? 11.658 1.923 -16.775 1.00 94.25 96 GLU A CA 1
ATOM 714 C C . GLU A 1 96 ? 11.510 1.985 -15.254 1.00 94.25 96 GLU A C 1
ATOM 716 O O . GLU A 1 96 ? 11.765 3.006 -14.599 1.00 94.25 96 GLU A O 1
ATOM 721 N N . ALA A 1 97 ? 11.069 0.868 -14.694 1.00 94.12 97 ALA A N 1
ATOM 722 C CA . ALA A 1 97 ? 10.951 0.638 -13.269 1.00 94.12 97 ALA A CA 1
ATOM 723 C C . ALA A 1 97 ? 11.519 -0.739 -12.912 1.00 94.12 97 ALA A C 1
ATOM 725 O O . ALA A 1 97 ? 11.588 -1.634 -13.745 1.00 94.12 97 ALA A O 1
ATOM 726 N N . ASP A 1 98 ? 11.845 -0.947 -11.641 1.00 93.50 98 ASP A N 1
ATOM 727 C CA . ASP A 1 98 ? 11.858 -2.292 -11.075 1.00 93.50 98 ASP A CA 1
ATOM 728 C C . ASP A 1 98 ? 10.636 -2.478 -10.167 1.00 93.50 98 ASP A C 1
ATOM 730 O O . ASP A 1 98 ? 9.856 -1.548 -9.938 1.00 93.50 98 ASP A O 1
ATOM 734 N N . CYS A 1 99 ? 10.455 -3.687 -9.630 1.00 94.25 99 CYS A N 1
ATOM 735 C CA . CYS A 1 99 ? 9.314 -3.983 -8.760 1.00 94.25 99 CYS A CA 1
ATOM 736 C C . CYS A 1 99 ? 9.203 -2.995 -7.582 1.00 94.25 99 CYS A C 1
ATOM 738 O O . CYS A 1 99 ? 8.123 -2.489 -7.287 1.00 94.25 99 CYS A O 1
ATOM 740 N N . SER A 1 100 ? 10.326 -2.662 -6.945 1.00 96.19 100 SER A N 1
ATOM 741 C CA . SER A 1 100 ? 10.377 -1.798 -5.764 1.00 96.19 100 SER A CA 1
ATOM 742 C C . SER A 1 100 ? 10.261 -0.304 -6.077 1.00 96.19 100 SER A C 1
ATOM 744 O O . SER A 1 100 ? 9.599 0.430 -5.342 1.00 96.19 100 SER A O 1
ATOM 746 N N . SER A 1 101 ? 10.855 0.169 -7.172 1.00 96.88 101 SER A N 1
ATOM 747 C CA . SER A 1 101 ? 10.757 1.562 -7.594 1.00 96.88 101 SER A CA 1
ATOM 748 C C . SER A 1 101 ? 9.366 1.880 -8.127 1.00 96.88 101 SER A C 1
ATOM 750 O O . SER A 1 101 ? 8.881 2.990 -7.900 1.00 96.88 101 SER A O 1
ATOM 752 N N . LEU A 1 102 ? 8.675 0.897 -8.715 1.00 97.75 102 LEU A N 1
ATOM 753 C CA . LEU A 1 102 ? 7.269 1.037 -9.067 1.00 97.75 102 LEU A CA 1
ATOM 754 C C . LEU A 1 102 ? 6.381 1.194 -7.824 1.00 97.75 102 LEU A C 1
ATOM 756 O O . LEU A 1 102 ? 5.544 2.096 -7.779 1.00 97.75 102 LEU A O 1
ATOM 760 N N . VAL A 1 103 ? 6.587 0.382 -6.778 1.00 98.06 103 VAL A N 1
ATOM 761 C CA . VAL A 1 103 ? 5.868 0.545 -5.497 1.00 98.06 103 VAL A CA 1
ATOM 762 C C . VAL A 1 103 ? 6.174 1.904 -4.865 1.00 98.06 103 VAL A C 1
ATOM 764 O O . VAL A 1 103 ? 5.262 2.580 -4.380 1.00 98.06 103 VAL A O 1
ATOM 767 N N . ARG A 1 104 ? 7.432 2.361 -4.919 1.00 97.94 104 ARG A N 1
ATOM 768 C CA . ARG A 1 104 ? 7.801 3.713 -4.478 1.00 97.94 104 ARG A CA 1
ATOM 769 C C . ARG A 1 104 ? 7.044 4.783 -5.266 1.00 97.94 104 ARG A C 1
ATOM 771 O O . ARG A 1 104 ? 6.512 5.705 -4.652 1.00 97.94 104 ARG A O 1
ATOM 778 N N . ALA A 1 105 ? 6.961 4.666 -6.590 1.00 98.06 105 ALA A N 1
ATOM 779 C CA . ALA A 1 105 ? 6.209 5.599 -7.424 1.00 98.06 105 ALA A CA 1
ATOM 780 C C . ALA A 1 105 ? 4.715 5.610 -7.052 1.00 98.06 105 ALA A C 1
ATOM 782 O O . ALA A 1 105 ? 4.123 6.681 -6.915 1.00 98.06 105 ALA A O 1
ATOM 783 N N . CYS A 1 106 ? 4.129 4.443 -6.765 1.00 98.31 106 CYS A N 1
ATOM 784 C CA . CYS A 1 106 ? 2.757 4.349 -6.262 1.00 98.31 106 CYS A CA 1
ATOM 785 C C . CYS A 1 106 ? 2.576 5.085 -4.925 1.00 98.31 106 CYS A C 1
ATOM 787 O O . CYS A 1 106 ? 1.591 5.797 -4.743 1.00 98.31 106 CYS A O 1
ATOM 789 N N . CYS A 1 107 ? 3.538 4.970 -4.003 1.00 97.88 107 CYS A N 1
ATOM 790 C CA . CYS A 1 107 ? 3.518 5.708 -2.736 1.00 97.88 107 CYS A CA 1
ATOM 791 C C . CYS A 1 107 ? 3.607 7.228 -2.954 1.00 97.88 107 CYS A C 1
ATOM 793 O O . CYS A 1 107 ? 2.817 7.977 -2.375 1.00 97.88 107 CYS A O 1
ATOM 795 N N . ILE A 1 108 ? 4.518 7.678 -3.829 1.00 97.94 108 ILE A N 1
ATOM 796 C CA . ILE A 1 108 ? 4.697 9.102 -4.159 1.00 97.94 108 ILE A CA 1
ATOM 797 C C . ILE A 1 108 ? 3.403 9.678 -4.725 1.00 97.94 108 ILE A C 1
ATOM 799 O O . ILE A 1 108 ? 2.943 10.719 -4.258 1.00 97.94 108 ILE A O 1
ATOM 803 N N . GLN A 1 109 ? 2.770 8.977 -5.667 1.00 97.88 109 GLN A N 1
ATOM 804 C CA . GLN A 1 109 ? 1.478 9.387 -6.209 1.00 97.88 109 GLN A CA 1
ATOM 805 C C . GLN A 1 109 ? 0.361 9.373 -5.152 1.00 97.88 109 GLN A C 1
ATOM 807 O O . GLN A 1 109 ? -0.532 10.217 -5.193 1.00 97.88 109 GLN A O 1
ATOM 812 N N . ALA A 1 110 ? 0.421 8.466 -4.174 1.00 96.00 110 ALA A N 1
ATOM 813 C CA . ALA A 1 110 ? -0.479 8.457 -3.020 1.00 96.00 110 ALA A CA 1
ATOM 814 C C . ALA A 1 110 ? -0.199 9.587 -2.003 1.00 96.00 110 ALA A C 1
ATOM 816 O O . ALA A 1 110 ? -0.858 9.658 -0.963 1.00 96.00 110 ALA A O 1
ATOM 817 N N . GLY A 1 111 ? 0.755 10.477 -2.295 1.00 95.75 111 GLY A N 1
ATOM 818 C CA . GLY A 1 111 ? 1.009 11.709 -1.554 1.00 95.75 111 GLY A CA 1
ATOM 819 C C . GLY A 1 111 ? 2.152 11.628 -0.543 1.00 95.75 111 GLY A C 1
ATOM 820 O O . GLY A 1 111 ? 2.204 12.457 0.364 1.00 95.75 111 GLY A O 1
ATOM 821 N N . PHE A 1 112 ? 3.046 10.635 -0.633 1.00 95.94 112 PHE A N 1
ATOM 822 C CA . PHE A 1 112 ? 4.216 10.553 0.250 1.00 95.94 112 PHE A CA 1
ATOM 823 C C . PHE A 1 112 ? 5.396 9.794 -0.356 1.00 95.94 112 PHE A C 1
ATOM 825 O O . PHE A 1 112 ? 5.218 8.784 -1.022 1.00 95.94 112 PHE A O 1
ATOM 832 N N . ASP A 1 113 ? 6.624 10.226 -0.067 1.00 96.81 113 ASP A N 1
ATOM 833 C CA . ASP A 1 113 ? 7.826 9.503 -0.494 1.00 96.81 113 ASP A CA 1
ATOM 834 C C . ASP A 1 113 ? 8.396 8.674 0.671 1.00 96.81 113 ASP A C 1
ATOM 836 O O . ASP A 1 113 ? 8.833 9.254 1.665 1.00 96.81 113 ASP A O 1
ATOM 840 N N . PRO A 1 114 ? 8.405 7.331 0.585 1.00 95.19 114 PRO A N 1
ATOM 841 C CA . PRO A 1 114 ? 9.034 6.465 1.586 1.00 95.19 114 PRO A CA 1
ATOM 842 C C . PRO A 1 114 ? 10.571 6.441 1.510 1.00 95.19 114 PRO A C 1
ATOM 844 O O . PRO A 1 114 ? 11.207 5.726 2.282 1.00 95.19 114 PRO A O 1
ATOM 847 N N . GLY A 1 115 ? 11.173 7.186 0.579 1.00 95.69 115 GLY A N 1
ATOM 848 C CA . GLY A 1 115 ? 12.598 7.120 0.289 1.00 95.69 115 GLY A CA 1
ATOM 849 C C . GLY A 1 115 ? 12.938 5.973 -0.661 1.00 95.69 115 GLY A C 1
ATOM 850 O O . GLY A 1 115 ? 12.083 5.190 -1.077 1.00 95.69 115 GLY A O 1
ATOM 851 N N . ASN A 1 116 ? 14.206 5.897 -1.061 1.00 94.31 116 ASN A N 1
ATOM 852 C CA . ASN A 1 116 ? 14.668 4.835 -1.945 1.00 94.31 116 ASN A CA 1
ATOM 853 C C . ASN A 1 116 ? 14.825 3.515 -1.176 1.00 94.31 116 ASN A C 1
ATOM 855 O O . ASN A 1 116 ? 15.494 3.471 -0.147 1.00 94.31 116 ASN A O 1
ATOM 859 N N . PHE A 1 117 ? 14.256 2.432 -1.699 1.00 96.19 117 PHE A N 1
ATOM 860 C CA . PHE A 1 117 ? 14.367 1.095 -1.119 1.00 96.19 117 PHE A CA 1
ATOM 861 C C . PHE A 1 117 ? 14.421 0.032 -2.216 1.00 96.19 117 PHE A C 1
ATOM 863 O O . PHE A 1 117 ? 14.145 0.315 -3.380 1.00 96.19 117 PHE A O 1
ATOM 870 N N . ASN A 1 118 ? 14.768 -1.192 -1.828 1.00 96.00 118 ASN A N 1
ATOM 871 C CA . ASN A 1 118 ? 14.578 -2.403 -2.626 1.00 96.00 118 ASN A CA 1
ATOM 872 C C . ASN A 1 118 ? 13.835 -3.450 -1.775 1.00 96.00 118 ASN A C 1
ATOM 874 O O . ASN A 1 118 ? 13.582 -3.212 -0.596 1.00 96.00 118 ASN A O 1
ATOM 878 N N . THR A 1 119 ? 13.536 -4.631 -2.319 1.00 94.75 119 THR A N 1
ATOM 879 C CA . THR A 1 119 ? 12.738 -5.656 -1.609 1.00 94.75 119 THR A CA 1
ATOM 880 C C . THR A 1 119 ? 13.338 -6.152 -0.282 1.00 94.75 119 THR A C 1
ATOM 882 O O . THR A 1 119 ? 12.616 -6.713 0.535 1.00 94.75 119 THR A O 1
ATOM 885 N N . SER A 1 120 ? 14.634 -5.932 -0.011 1.00 95.50 120 SER A N 1
ATOM 886 C CA . SER A 1 120 ? 15.244 -6.235 1.298 1.00 95.50 120 SER A CA 1
ATOM 887 C C . SER A 1 120 ? 15.046 -5.136 2.351 1.00 95.50 120 SER A C 1
ATOM 889 O O . SER A 1 120 ? 15.002 -5.442 3.540 1.00 95.50 120 SER A O 1
ATOM 891 N N . SER A 1 121 ? 14.888 -3.875 1.932 1.00 96.75 121 SER A N 1
ATOM 892 C CA . SER A 1 121 ? 14.698 -2.709 2.812 1.00 96.75 121 SER A CA 1
ATOM 893 C C . SER A 1 121 ? 13.288 -2.106 2.754 1.00 96.75 121 SER A C 1
ATOM 895 O O . SER A 1 121 ? 12.984 -1.155 3.470 1.00 96.75 121 SER A O 1
ATOM 897 N N . GLU A 1 122 ? 12.397 -2.660 1.935 1.00 97.50 122 GLU A N 1
ATOM 898 C CA . GLU A 1 122 ? 11.039 -2.153 1.718 1.00 97.50 122 GLU A CA 1
ATOM 899 C C . GLU A 1 122 ? 10.198 -2.136 2.999 1.00 97.50 122 GLU A C 1
ATOM 901 O O . GLU A 1 122 ? 9.551 -1.137 3.308 1.00 97.50 122 GLU A O 1
ATOM 906 N N . VAL A 1 123 ? 10.263 -3.203 3.802 1.00 96.62 123 VAL A N 1
ATOM 907 C CA . VAL A 1 123 ? 9.535 -3.284 5.078 1.00 96.62 123 VAL A CA 1
ATOM 908 C C . VAL A 1 123 ? 9.955 -2.165 6.031 1.00 96.62 123 VAL A C 1
ATOM 910 O O . VAL A 1 123 ? 9.098 -1.545 6.661 1.00 96.62 123 VAL A O 1
ATOM 913 N N . SER A 1 124 ? 11.257 -1.905 6.169 1.00 96.44 124 SER A N 1
ATOM 914 C CA . SER A 1 124 ? 11.751 -0.849 7.055 1.00 96.44 124 SER A CA 1
ATOM 915 C C . SER A 1 124 ? 11.418 0.538 6.510 1.00 96.44 124 SER A C 1
ATOM 917 O O . SER A 1 124 ? 10.936 1.369 7.278 1.00 96.44 124 SER A O 1
ATOM 919 N N . ALA A 1 125 ? 11.586 0.768 5.204 1.00 97.12 125 ALA A N 1
ATOM 920 C CA . ALA A 1 125 ? 11.274 2.043 4.558 1.00 97.12 125 ALA A CA 1
ATOM 921 C C . ALA A 1 125 ? 9.786 2.408 4.686 1.00 97.12 125 ALA A C 1
ATOM 923 O O . ALA A 1 125 ? 9.445 3.491 5.163 1.00 97.12 125 ALA A O 1
ATOM 924 N N . LEU A 1 126 ? 8.880 1.482 4.354 1.00 96.62 126 LEU A N 1
ATOM 925 C CA . LEU A 1 126 ? 7.440 1.730 4.443 1.00 96.62 126 LEU A CA 1
ATOM 926 C C . LEU A 1 126 ? 6.973 1.900 5.896 1.00 96.62 126 LEU A C 1
ATOM 928 O O . LEU A 1 126 ? 6.148 2.776 6.167 1.00 96.62 126 LEU A O 1
ATOM 932 N N . ARG A 1 127 ? 7.528 1.148 6.858 1.00 93.88 127 ARG A N 1
ATOM 933 C CA . ARG A 1 127 ? 7.218 1.347 8.289 1.00 93.88 127 ARG A CA 1
ATOM 934 C C . ARG A 1 127 ? 7.696 2.702 8.810 1.00 93.88 127 ARG A C 1
ATOM 936 O O . ARG A 1 127 ? 6.951 3.341 9.552 1.00 93.88 127 ARG A O 1
ATOM 943 N N . ALA A 1 128 ? 8.877 3.163 8.396 1.00 94.56 128 ALA A N 1
ATOM 944 C CA . ALA A 1 128 ? 9.435 4.449 8.821 1.00 94.56 128 ALA A CA 1
ATOM 945 C C . ALA A 1 128 ? 8.544 5.648 8.443 1.00 94.56 128 ALA A C 1
ATOM 947 O O . ALA A 1 128 ? 8.544 6.655 9.144 1.00 94.56 128 ALA A O 1
ATOM 948 N N . THR A 1 129 ? 7.705 5.523 7.407 1.00 93.62 129 THR A N 1
ATOM 949 C CA . THR A 1 129 ? 6.723 6.566 7.046 1.00 93.62 129 THR A CA 1
ATOM 950 C C . THR A 1 129 ? 5.623 6.782 8.090 1.00 93.62 129 THR A C 1
ATOM 952 O O . THR A 1 129 ? 4.869 7.751 8.007 1.00 93.62 129 THR A O 1
ATOM 955 N N . GLY A 1 130 ? 5.430 5.834 9.015 1.00 89.00 13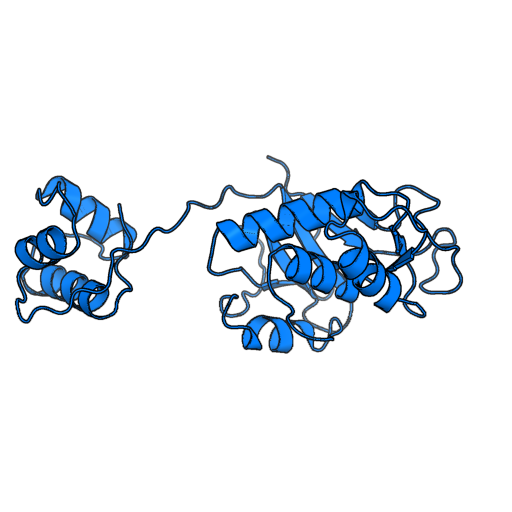0 GLY A N 1
ATOM 956 C CA . GLY A 1 130 ? 4.317 5.831 9.964 1.00 89.00 130 GLY A CA 1
ATOM 957 C C . GLY A 1 130 ? 2.939 5.571 9.336 1.00 89.00 130 GLY A C 1
ATOM 958 O O . GLY A 1 130 ? 1.954 5.471 10.075 1.00 89.00 130 GLY A O 1
ATOM 959 N N . LYS A 1 131 ? 2.845 5.417 8.006 1.00 90.38 131 LYS A N 1
ATOM 960 C CA . LYS A 1 131 ? 1.582 5.230 7.270 1.00 90.38 131 LYS A CA 1
ATOM 961 C C . LYS A 1 131 ? 1.144 3.781 7.146 1.00 90.38 131 LYS A C 1
ATOM 963 O O . LYS A 1 131 ? -0.012 3.553 6.808 1.00 90.38 131 LYS A O 1
ATOM 968 N N . PHE A 1 132 ? 2.015 2.823 7.440 1.00 93.19 132 PHE A N 1
ATOM 969 C CA . PHE A 1 132 ? 1.717 1.393 7.380 1.00 93.19 132 PHE A CA 1
ATOM 970 C C . PHE A 1 132 ? 1.582 0.794 8.780 1.00 93.19 132 PHE A C 1
ATOM 972 O O . PHE A 1 132 ? 2.185 1.274 9.741 1.00 93.19 132 PHE A O 1
ATOM 979 N N . MET A 1 133 ? 0.740 -0.231 8.895 1.00 89.81 133 MET A N 1
ATOM 980 C CA . MET A 1 133 ? 0.662 -1.105 10.065 1.00 89.81 133 MET A CA 1
ATOM 981 C C . MET A 1 133 ? 1.938 -1.953 10.179 1.00 89.81 133 MET A C 1
ATOM 983 O O . MET A 1 133 ? 2.778 -1.964 9.275 1.00 89.81 133 MET A O 1
ATOM 987 N N . ASP A 1 134 ? 2.081 -2.685 11.282 1.00 90.00 134 ASP A N 1
ATOM 988 C CA . ASP A 1 134 ? 3.129 -3.699 11.369 1.00 90.00 134 ASP A CA 1
ATOM 989 C C . ASP A 1 134 ? 2.936 -4.790 10.311 1.00 90.00 134 ASP A C 1
ATOM 991 O O . ASP A 1 134 ? 1.818 -5.073 9.872 1.00 90.00 134 ASP A O 1
ATOM 995 N N . LYS A 1 135 ? 4.055 -5.378 9.875 1.00 93.81 135 LYS A N 1
ATOM 996 C CA . LYS A 1 135 ? 4.055 -6.392 8.818 1.00 93.81 135 LYS A CA 1
ATOM 997 C C . LYS A 1 135 ? 3.243 -7.611 9.253 1.00 93.81 135 LYS A C 1
ATOM 999 O O . LYS A 1 135 ? 3.425 -8.127 10.354 1.00 93.81 135 LYS A O 1
ATOM 1004 N N . ILE A 1 136 ? 2.401 -8.105 8.356 1.00 96.12 136 ILE A N 1
ATOM 1005 C CA . ILE A 1 136 ? 1.579 -9.294 8.576 1.00 96.12 136 ILE A CA 1
ATOM 1006 C C . ILE A 1 136 ? 2.187 -10.431 7.758 1.00 96.12 136 ILE A C 1
ATOM 1008 O O . ILE A 1 136 ? 2.353 -10.300 6.548 1.00 96.12 136 ILE A O 1
ATOM 1012 N N . ALA A 1 137 ? 2.537 -11.552 8.387 1.00 96.81 137 ALA A N 1
ATOM 1013 C CA . ALA A 1 137 ? 2.915 -12.745 7.635 1.00 96.81 137 ALA A CA 1
ATOM 1014 C C . ALA A 1 137 ? 1.672 -13.302 6.927 1.00 96.81 137 ALA A C 1
ATOM 1016 O O . ALA A 1 137 ? 0.685 -13.634 7.583 1.00 96.81 137 ALA A O 1
ATOM 1017 N N . VAL A 1 138 ? 1.708 -13.388 5.596 1.00 96.25 138 VAL A N 1
ATOM 1018 C CA . VAL A 1 138 ? 0.573 -13.901 4.822 1.00 96.25 138 VAL A CA 1
ATOM 1019 C C . VAL A 1 138 ? 0.505 -15.419 4.962 1.00 96.25 138 VAL A C 1
ATOM 1021 O O . VAL A 1 138 ? 1.506 -16.124 4.821 1.00 96.25 138 VAL A O 1
ATOM 1024 N N . THR A 1 139 ? -0.699 -15.903 5.234 1.00 93.56 139 THR A N 1
ATOM 1025 C CA . THR A 1 139 ? -1.082 -17.313 5.345 1.00 93.56 139 THR A CA 1
ATOM 1026 C C . THR A 1 139 ? -2.343 -17.555 4.514 1.00 93.56 139 THR A C 1
ATOM 1028 O O . THR A 1 139 ? -2.939 -16.607 4.005 1.00 93.56 139 THR A O 1
ATOM 1031 N N . SER A 1 140 ? -2.809 -18.802 4.425 1.00 87.19 140 SER A N 1
ATOM 1032 C CA . SER A 1 140 ? -4.072 -19.135 3.747 1.00 87.19 140 SER A CA 1
ATOM 1033 C C . SER A 1 140 ? -5.311 -18.466 4.358 1.00 87.19 140 SER A C 1
ATOM 1035 O O . SER A 1 140 ? -6.325 -18.343 3.683 1.00 87.19 140 SER A O 1
ATOM 1037 N N . LYS A 1 141 ? -5.238 -18.016 5.618 1.00 89.31 141 LYS A N 1
ATOM 1038 C CA . LYS A 1 141 ? -6.331 -17.323 6.321 1.00 89.31 141 LYS A CA 1
ATOM 1039 C C . LYS A 1 141 ? -6.234 -15.799 6.234 1.00 89.31 141 LYS A C 1
ATOM 1041 O O . LYS A 1 141 ? -7.078 -15.098 6.782 1.00 89.31 141 LYS A O 1
ATOM 1046 N N . THR A 1 142 ? -5.173 -15.271 5.629 1.00 92.12 142 THR A N 1
ATOM 1047 C CA . THR A 1 142 ? -4.938 -13.830 5.596 1.00 92.12 142 THR A CA 1
ATOM 1048 C C . THR A 1 142 ? -5.822 -13.184 4.541 1.00 92.12 142 THR A C 1
ATOM 1050 O O . THR A 1 142 ? -5.638 -13.397 3.347 1.00 92.12 142 THR A O 1
ATOM 1053 N N . GLU A 1 143 ? -6.747 -12.338 4.982 1.00 92.75 143 GLU A N 1
ATOM 1054 C CA . GLU A 1 143 ? -7.524 -11.495 4.081 1.00 92.75 143 GLU A CA 1
ATOM 1055 C C . GLU A 1 143 ? -6.675 -10.336 3.552 1.00 92.75 143 GLU A C 1
ATOM 1057 O O . GLU A 1 143 ? -6.045 -9.601 4.324 1.00 92.75 143 GLU A O 1
ATOM 1062 N N . LEU A 1 144 ? -6.691 -10.167 2.230 1.00 95.25 144 LEU A N 1
ATOM 1063 C CA . LEU A 1 144 ? -5.957 -9.136 1.506 1.00 95.25 144 LEU A CA 1
ATOM 1064 C C . LEU A 1 144 ? -6.923 -8.103 0.926 1.00 95.25 144 LEU A C 1
ATOM 1066 O O . LEU A 1 144 ? -7.976 -8.448 0.389 1.00 95.25 144 LEU A O 1
ATOM 1070 N N . PHE A 1 145 ? -6.561 -6.831 1.044 1.00 94.75 145 PHE A N 1
ATOM 1071 C CA . PHE A 1 145 ? -7.405 -5.689 0.699 1.00 94.75 145 PHE A CA 1
ATOM 1072 C C . PHE A 1 145 ? -6.723 -4.827 -0.357 1.00 94.75 145 PHE A C 1
ATOM 1074 O O . PHE A 1 145 ? -5.499 -4.837 -0.482 1.00 94.75 145 PHE A O 1
ATOM 1081 N N . ASN A 1 146 ? -7.513 -4.034 -1.083 1.00 94.81 146 ASN A N 1
ATOM 1082 C CA . ASN A 1 146 ? -6.976 -3.040 -2.015 1.00 94.81 146 ASN A CA 1
ATOM 1083 C C . ASN A 1 146 ? -5.921 -2.164 -1.329 1.00 94.81 146 ASN A C 1
ATOM 1085 O O . ASN A 1 146 ? -6.164 -1.635 -0.242 1.00 94.81 146 ASN A O 1
ATOM 1089 N N . GLY A 1 147 ? -4.769 -2.008 -1.977 1.00 95.25 147 GLY A N 1
ATOM 1090 C CA . GLY A 1 147 ? -3.657 -1.191 -1.503 1.00 95.25 147 GLY A CA 1
ATOM 1091 C C . GLY A 1 147 ? -2.715 -1.885 -0.526 1.00 95.25 147 GLY A C 1
ATOM 1092 O O . GLY A 1 147 ? -1.739 -1.260 -0.109 1.00 95.25 147 GLY A O 1
ATOM 1093 N N . ASP A 1 148 ? -2.972 -3.143 -0.153 1.00 97.50 148 ASP A N 1
ATOM 1094 C CA . ASP A 1 148 ? -1.976 -3.946 0.555 1.00 97.50 148 ASP A CA 1
ATOM 1095 C C . ASP A 1 148 ? -0.743 -4.131 -0.343 1.00 97.50 148 ASP A C 1
ATOM 1097 O O . ASP A 1 148 ? -0.854 -4.534 -1.504 1.00 97.50 148 ASP A O 1
ATOM 1101 N N . VAL A 1 149 ? 0.437 -3.839 0.204 1.00 98.06 149 VAL A N 1
ATOM 1102 C CA . VAL A 1 149 ? 1.721 -4.073 -0.464 1.00 98.06 149 VAL A CA 1
ATOM 1103 C C . VAL A 1 149 ? 2.260 -5.412 0.024 1.00 98.06 149 VAL A C 1
ATOM 1105 O O . VAL A 1 149 ? 2.451 -5.602 1.226 1.00 98.06 149 VAL A O 1
ATOM 1108 N N . LEU A 1 150 ? 2.482 -6.355 -0.885 1.00 98.31 150 LEU A N 1
ATOM 1109 C CA . LEU A 1 150 ? 3.041 -7.663 -0.568 1.00 98.31 150 LEU A CA 1
ATOM 1110 C C . LEU A 1 150 ? 4.499 -7.708 -0.999 1.00 98.31 150 LEU A C 1
ATOM 1112 O O . LEU A 1 150 ? 4.792 -7.605 -2.183 1.00 98.31 150 LEU A O 1
ATOM 1116 N N . VAL A 1 151 ? 5.398 -7.937 -0.050 1.00 98.25 151 VAL A N 1
ATOM 1117 C CA . VAL A 1 151 ? 6.834 -8.089 -0.309 1.00 98.25 151 VAL A CA 1
ATOM 1118 C C . VAL A 1 151 ? 7.299 -9.469 0.128 1.00 98.25 151 VAL A C 1
ATOM 1120 O O . VAL A 1 151 ? 6.834 -10.001 1.143 1.00 98.25 151 VAL A O 1
ATOM 1123 N N . THR A 1 152 ? 8.183 -10.097 -0.645 1.00 97.69 152 THR A N 1
ATOM 1124 C CA . THR A 1 152 ? 8.692 -11.427 -0.299 1.00 97.69 152 THR A CA 1
ATOM 1125 C C . THR A 1 152 ? 9.450 -11.398 1.031 1.00 97.69 152 THR A C 1
ATOM 1127 O O . THR A 1 152 ? 10.122 -10.417 1.348 1.00 97.69 152 THR A O 1
ATOM 1130 N N . LYS A 1 153 ? 9.378 -12.474 1.832 1.00 95.00 153 LYS A N 1
ATOM 1131 C CA . LYS A 1 153 ? 10.003 -12.486 3.178 1.00 95.00 153 LYS A CA 1
ATOM 1132 C C . LYS A 1 153 ? 11.527 -12.330 3.155 1.00 95.00 153 LYS A C 1
ATOM 1134 O O . LYS A 1 153 ? 12.113 -11.885 4.137 1.00 95.00 153 LYS A O 1
ATOM 1139 N N . THR A 1 154 ? 12.143 -12.690 2.037 1.00 93.81 154 THR A N 1
ATOM 1140 C CA . THR A 1 154 ? 13.549 -12.445 1.699 1.00 93.81 154 THR A CA 1
ATOM 1141 C C . THR A 1 154 ? 13.615 -11.631 0.407 1.00 93.81 154 THR A C 1
ATOM 1143 O O . THR A 1 154 ? 12.640 -11.623 -0.344 1.00 93.81 154 THR A O 1
ATOM 1146 N N . LYS A 1 155 ? 14.762 -11.017 0.079 1.00 92.62 155 LYS A N 1
ATOM 1147 C CA . LYS A 1 155 ? 14.955 -10.267 -1.180 1.00 92.62 155 LYS A CA 1
ATOM 1148 C C . LYS A 1 155 ? 14.436 -11.062 -2.391 1.00 92.62 155 LYS A C 1
ATOM 1150 O O . LYS A 1 155 ? 14.781 -12.237 -2.576 1.00 92.62 155 LYS A O 1
ATOM 1155 N N . GLY A 1 156 ? 13.577 -10.446 -3.195 1.00 93.25 156 GLY A N 1
ATOM 1156 C CA . GLY A 1 156 ? 12.873 -11.146 -4.266 1.00 93.25 156 GLY A CA 1
ATOM 1157 C C . GLY A 1 156 ? 11.956 -10.234 -5.060 1.00 93.25 156 GLY A C 1
ATOM 1158 O O . GLY A 1 156 ? 12.395 -9.665 -6.050 1.00 93.25 156 GLY A O 1
ATOM 1159 N N . HIS A 1 157 ? 10.705 -10.111 -4.627 1.00 96.00 157 HIS A N 1
ATOM 1160 C CA . HIS A 1 157 ? 9.658 -9.436 -5.389 1.00 96.00 157 HIS A CA 1
ATOM 1161 C C . HIS A 1 157 ? 8.729 -8.627 -4.486 1.00 96.00 157 HIS A C 1
ATOM 1163 O O . HIS A 1 157 ? 8.587 -8.934 -3.300 1.00 96.00 157 HIS A O 1
ATOM 1169 N N . THR A 1 158 ? 8.086 -7.615 -5.060 1.00 98.00 158 THR A N 1
ATOM 1170 C CA . THR A 1 158 ? 7.011 -6.866 -4.406 1.00 98.00 158 THR A CA 1
ATOM 1171 C C . THR A 1 158 ? 5.865 -6.607 -5.376 1.00 98.00 158 THR A C 1
ATOM 1173 O O . THR A 1 158 ? 6.077 -6.411 -6.576 1.00 98.00 158 THR A O 1
ATOM 1176 N N . VAL A 1 159 ? 4.641 -6.665 -4.860 1.00 98.25 159 VAL A N 1
ATOM 1177 C CA . VAL A 1 159 ? 3.399 -6.484 -5.614 1.00 98.25 159 VAL A CA 1
ATOM 1178 C C . VAL A 1 159 ? 2.403 -5.657 -4.804 1.00 98.25 159 VAL A C 1
ATOM 1180 O O . VAL A 1 159 ? 2.457 -5.622 -3.577 1.00 98.25 159 VAL A O 1
ATOM 1183 N N . VAL A 1 160 ? 1.448 -5.022 -5.478 1.00 98.38 160 VAL A N 1
ATOM 1184 C CA . VAL A 1 160 ? 0.348 -4.292 -4.828 1.00 98.38 160 VAL A CA 1
ATOM 1185 C C . VAL A 1 160 ? -0.967 -4.985 -5.135 1.00 98.38 160 VAL A C 1
ATOM 1187 O O . VAL A 1 160 ? -1.246 -5.293 -6.291 1.00 98.38 160 VAL A O 1
ATOM 1190 N N . VAL A 1 161 ? -1.804 -5.196 -4.122 1.00 98.00 161 VAL A N 1
ATOM 1191 C CA . VAL A 1 161 ? -3.173 -5.687 -4.304 1.00 98.00 161 VAL A CA 1
ATOM 1192 C C . VAL A 1 161 ? -4.022 -4.580 -4.928 1.00 98.00 161 VAL A C 1
ATOM 1194 O O . VAL A 1 161 ? -4.288 -3.555 -4.300 1.00 98.00 161 VAL A O 1
ATOM 1197 N N . VAL A 1 162 ? -4.452 -4.785 -6.172 1.00 96.50 162 VAL A N 1
ATOM 1198 C CA . VAL A 1 162 ? -5.250 -3.815 -6.945 1.00 96.50 162 VAL A CA 1
ATOM 1199 C C . VAL A 1 162 ? -6.733 -4.176 -7.009 1.00 96.50 162 VAL A C 1
ATOM 1201 O O . VAL A 1 162 ? -7.569 -3.312 -7.258 1.00 96.50 162 VAL A O 1
ATOM 1204 N N . SER A 1 163 ? -7.067 -5.443 -6.759 1.00 94.94 163 SER A N 1
ATOM 1205 C CA . SER A 1 163 ? -8.439 -5.901 -6.555 1.00 94.94 163 SER A CA 1
ATOM 1206 C C . SER A 1 163 ? -8.438 -6.981 -5.481 1.00 94.94 163 SER A C 1
ATOM 1208 O O . SER A 1 163 ? -7.934 -8.071 -5.698 1.00 94.94 163 SER A O 1
ATOM 1210 N N . GLY A 1 164 ? -8.949 -6.672 -4.301 1.00 91.44 164 GLY A N 1
ATOM 1211 C CA . GLY A 1 164 ? -9.059 -7.553 -3.147 1.00 91.44 164 GLY A CA 1
ATOM 1212 C C . GLY A 1 164 ? -10.308 -7.202 -2.349 1.00 91.44 164 GLY A C 1
ATOM 1213 O O . GLY A 1 164 ? -11.271 -6.651 -2.886 1.00 91.44 164 GLY A O 1
ATOM 1214 N N . ASN A 1 165 ? -10.305 -7.503 -1.054 1.00 89.31 165 ASN A N 1
ATOM 1215 C CA . ASN A 1 165 ? -11.445 -7.190 -0.201 1.00 89.31 165 ASN A CA 1
ATOM 1216 C C . ASN A 1 165 ? -11.637 -5.666 -0.062 1.00 89.31 165 ASN A C 1
ATOM 1218 O O . ASN A 1 165 ? -10.654 -4.926 0.090 1.00 89.31 165 ASN A O 1
ATOM 1222 N N . PRO A 1 166 ? -12.891 -5.170 -0.086 1.00 76.19 166 PRO A N 1
ATOM 1223 C CA . PRO A 1 166 ? -13.171 -3.760 0.122 1.00 76.19 166 PRO A CA 1
ATOM 1224 C C . PRO A 1 166 ? -12.811 -3.372 1.552 1.00 76.19 166 PRO A C 1
ATOM 1226 O O . PRO A 1 166 ? -13.195 -4.031 2.522 1.00 76.19 166 PRO A O 1
ATOM 1229 N N . ARG A 1 167 ? -12.074 -2.273 1.695 1.00 77.00 167 ARG A N 1
ATOM 1230 C CA . ARG A 1 167 ? -11.637 -1.793 3.000 1.00 77.00 167 ARG A CA 1
ATOM 1231 C C . ARG A 1 167 ? -12.583 -0.705 3.496 1.00 77.00 167 ARG A C 1
ATOM 1233 O O . ARG A 1 167 ? -12.765 0.311 2.832 1.00 77.00 167 ARG A O 1
ATOM 1240 N N . ARG A 1 168 ? -13.196 -0.910 4.663 1.00 69.56 168 ARG A N 1
ATOM 1241 C CA . ARG A 1 168 ? -14.094 0.084 5.270 1.00 69.56 168 ARG A CA 1
ATOM 1242 C C . ARG A 1 168 ? -13.274 1.264 5.785 1.00 69.56 168 ARG A C 1
ATOM 1244 O O . ARG A 1 168 ? -12.311 1.060 6.521 1.00 69.56 168 ARG A O 1
ATOM 1251 N N . SER A 1 169 ? -13.630 2.484 5.386 1.00 63.62 169 SER A N 1
ATOM 1252 C CA . SER A 1 169 ? -12.972 3.702 5.861 1.00 63.62 169 SER A CA 1
ATOM 1253 C C . SER A 1 169 ? -13.167 3.851 7.367 1.00 63.62 169 SER A C 1
ATOM 1255 O O . SER A 1 169 ? -14.272 4.115 7.834 1.00 63.62 169 SER A O 1
ATOM 1257 N N . THR A 1 170 ? -12.092 3.687 8.131 1.00 71.69 170 THR A N 1
ATOM 1258 C CA . THR A 1 170 ? -12.085 3.987 9.561 1.00 71.69 170 THR A CA 1
ATOM 1259 C C . THR A 1 170 ? -12.016 5.500 9.747 1.00 71.69 170 THR A C 1
ATOM 1261 O O . THR A 1 170 ? -10.954 6.103 9.592 1.00 71.69 170 THR A O 1
ATOM 1264 N N . SER A 1 171 ? -13.154 6.119 10.047 1.00 81.62 171 SER A N 1
ATOM 1265 C CA . SER A 1 171 ? -13.216 7.524 10.456 1.00 81.62 171 SER A CA 1
ATOM 1266 C C . SER A 1 171 ? -13.010 7.622 11.962 1.00 81.62 171 SER A C 1
ATOM 1268 O O . SER A 1 171 ? -13.554 6.811 12.701 1.00 81.62 171 SER A O 1
ATOM 1270 N N . TYR A 1 172 ? -12.253 8.614 12.424 1.00 88.88 172 TYR A N 1
ATOM 1271 C CA . TYR A 1 172 ? -12.045 8.869 13.851 1.00 88.88 172 TYR A CA 1
ATOM 1272 C C . TYR A 1 172 ? -12.830 10.099 14.294 1.00 88.88 172 TYR A C 1
ATOM 1274 O O . TYR A 1 172 ? -13.062 11.023 13.508 1.00 88.88 172 TYR A O 1
ATOM 1282 N N . TYR A 1 173 ? -13.242 10.121 15.555 1.00 91.69 173 TYR A N 1
ATOM 1283 C CA . TYR A 1 173 ? -13.710 11.346 16.187 1.00 91.69 173 TYR A CA 1
ATOM 1284 C C . TYR A 1 173 ? -12.543 12.315 16.438 1.00 91.69 173 TYR A C 1
ATOM 1286 O O . TYR A 1 173 ? -11.422 11.862 16.697 1.00 91.69 173 TYR A O 1
ATOM 1294 N N . PRO A 1 174 ? -12.788 13.640 16.405 1.00 92.56 174 PRO A N 1
ATOM 1295 C CA . PRO A 1 174 ? -11.837 14.621 16.914 1.00 92.56 174 PRO A CA 1
ATOM 1296 C C . PRO A 1 174 ? -11.386 14.286 18.341 1.00 92.56 174 PRO A C 1
ATOM 1298 O O . PRO A 1 174 ? -12.134 13.696 19.122 1.00 92.56 174 PRO A O 1
ATOM 1301 N N . LYS A 1 175 ? -10.156 14.673 18.695 1.00 94.50 175 LYS A N 1
ATOM 1302 C CA . LYS A 1 175 ? -9.630 14.479 20.050 1.00 94.50 175 LYS A CA 1
ATOM 1303 C C . LYS A 1 175 ? -10.460 15.294 21.047 1.00 94.50 175 LYS A C 1
ATOM 1305 O O . LYS A 1 175 ? -10.555 16.511 20.909 1.00 94.50 175 LYS A O 1
ATOM 1310 N N . TYR A 1 176 ? -11.009 14.640 22.068 1.00 95.50 176 TYR A N 1
ATOM 1311 C CA . TYR A 1 176 ? -11.701 15.330 23.160 1.00 95.50 176 TYR A CA 1
ATOM 1312 C C . TYR A 1 176 ? -10.692 15.916 24.157 1.00 95.50 176 TYR A C 1
ATOM 1314 O O . TYR A 1 176 ? -9.803 15.208 24.627 1.00 95.50 176 TYR A O 1
ATOM 1322 N N . SER A 1 177 ? -10.829 17.203 24.481 1.00 93.38 177 SER A N 1
ATOM 1323 C CA . SER A 1 177 ? -9.939 17.943 25.392 1.00 93.38 177 SER A CA 1
ATOM 1324 C C . SER A 1 177 ? -10.560 18.266 26.756 1.00 93.38 177 SER A C 1
ATOM 1326 O O . SER A 1 177 ? -9.890 18.857 27.599 1.00 93.38 177 SER A O 1
ATOM 1328 N N . GLY A 1 178 ? -11.823 17.899 26.995 1.00 92.69 178 GLY A N 1
ATOM 1329 C CA . GLY A 1 178 ? -12.497 18.175 28.265 1.00 92.69 178 GLY A CA 1
ATOM 1330 C C . GLY A 1 178 ? -12.166 17.170 29.376 1.00 92.69 178 GLY A C 1
ATOM 1331 O O . GLY A 1 178 ? -11.635 16.083 29.139 1.00 92.69 178 GLY A O 1
ATOM 1332 N N . ALA A 1 179 ? -12.517 17.534 30.612 1.00 91.81 179 ALA A N 1
ATOM 1333 C CA . ALA A 1 179 ? -12.213 16.740 31.805 1.00 91.81 179 ALA A CA 1
ATOM 1334 C C . ALA A 1 179 ? -13.219 15.607 32.081 1.00 91.81 179 ALA A C 1
ATOM 1336 O O . ALA A 1 179 ? -12.887 14.669 32.798 1.00 91.81 179 ALA A O 1
ATOM 1337 N N . SER A 1 180 ? -14.428 15.661 31.507 1.00 92.19 180 SER A N 1
ATOM 1338 C CA . SER A 1 180 ? -15.504 14.715 31.831 1.00 92.19 180 SER A CA 1
ATOM 1339 C C . SER A 1 180 ? -15.164 13.274 31.438 1.00 92.19 180 SER A C 1
ATOM 1341 O O . SER A 1 180 ? -14.622 13.021 30.360 1.00 92.19 180 SER A O 1
ATOM 1343 N N . ASP A 1 181 ? -15.563 12.328 32.287 1.00 92.50 181 ASP A N 1
ATOM 1344 C CA . ASP A 1 181 ? -15.519 10.889 32.000 1.00 92.50 181 ASP A CA 1
ATOM 1345 C C . ASP A 1 181 ? -16.858 10.342 31.469 1.00 92.50 181 ASP A C 1
ATOM 1347 O O . ASP A 1 181 ? -17.020 9.142 31.237 1.00 92.50 181 ASP A O 1
ATOM 1351 N N . SER A 1 182 ? -17.831 11.225 31.220 1.00 95.19 182 SER A N 1
ATOM 1352 C CA . SER A 1 182 ? -19.093 10.871 30.572 1.00 95.19 182 SER A CA 1
ATOM 1353 C C . SER A 1 182 ? -18.904 10.727 29.064 1.00 95.19 182 SER A C 1
ATOM 1355 O O . SER A 1 182 ? -18.628 11.700 28.360 1.00 95.19 182 SER A O 1
ATOM 1357 N N . ILE A 1 183 ? -19.140 9.521 28.536 1.00 95.25 183 ILE A N 1
ATOM 1358 C CA . ILE A 1 183 ? -19.072 9.265 27.089 1.00 95.25 183 ILE A CA 1
ATOM 1359 C C . ILE A 1 183 ? -20.085 10.097 26.290 1.00 95.25 183 ILE A C 1
ATOM 1361 O O . ILE A 1 183 ? -19.791 10.500 25.172 1.00 95.25 183 ILE A O 1
ATOM 1365 N N . ILE A 1 184 ? -21.256 10.396 26.862 1.00 95.75 184 ILE A N 1
ATOM 1366 C CA . ILE A 1 184 ? -22.290 11.208 26.201 1.00 95.75 184 ILE A CA 1
ATOM 1367 C C . ILE A 1 184 ? -21.785 12.643 26.036 1.00 95.75 184 ILE A C 1
ATOM 1369 O O . ILE A 1 184 ? -21.795 13.183 24.933 1.00 95.75 184 ILE A O 1
ATOM 1373 N N . THR A 1 185 ? -21.285 13.229 27.126 1.00 95.38 185 THR A N 1
ATOM 1374 C CA . THR A 1 185 ? -20.740 14.591 27.138 1.00 95.38 185 THR A CA 1
ATOM 1375 C C . THR A 1 185 ? -19.544 14.705 26.200 1.00 95.38 185 THR A C 1
ATOM 1377 O O . THR A 1 185 ? -19.451 15.658 25.431 1.00 95.38 185 THR A O 1
ATOM 1380 N N . ALA A 1 186 ? -18.646 13.719 26.229 1.00 95.81 186 ALA A N 1
ATOM 1381 C CA . ALA A 1 186 ? -17.448 13.725 25.406 1.00 95.81 186 ALA A CA 1
ATOM 1382 C C . ALA A 1 186 ? -17.769 13.599 23.904 1.00 95.81 186 ALA A C 1
ATOM 1384 O O . ALA A 1 186 ? -17.189 14.331 23.107 1.00 95.81 186 ALA A O 1
ATOM 1385 N N . LEU A 1 187 ? -18.720 12.734 23.516 1.00 95.88 187 LEU A N 1
ATOM 1386 C CA . LEU A 1 187 ? -19.170 12.588 22.124 1.00 95.88 187 LEU A CA 1
ATOM 1387 C C . LEU A 1 187 ? -19.849 13.861 21.599 1.00 95.88 187 LEU A C 1
ATOM 1389 O O . LEU A 1 187 ? -19.497 14.342 20.522 1.00 95.88 187 LEU A O 1
ATOM 1393 N N . ALA A 1 188 ? -20.761 14.448 22.376 1.00 95.19 188 ALA A N 1
ATOM 1394 C CA . ALA A 1 188 ? -21.417 15.700 21.999 1.00 95.19 188 ALA A CA 1
ATOM 1395 C C . ALA A 1 188 ? -20.401 16.839 21.800 1.00 95.19 188 ALA A C 1
ATOM 1397 O O . ALA A 1 188 ? -20.478 17.585 20.826 1.00 95.19 188 ALA A O 1
ATOM 1398 N N . ALA A 1 189 ? -19.396 16.931 22.678 1.00 95.00 189 ALA A N 1
ATOM 1399 C CA . ALA A 1 189 ? -18.363 17.963 22.608 1.00 95.00 189 ALA A CA 1
ATOM 1400 C C . ALA A 1 189 ? -17.472 17.863 21.357 1.00 95.00 189 ALA A C 1
ATOM 1402 O O . ALA A 1 189 ? -16.937 18.872 20.906 1.00 95.00 189 ALA A O 1
ATOM 1403 N N . VAL A 1 190 ? -17.316 16.667 20.781 1.00 94.00 190 VAL A N 1
ATOM 1404 C CA . VAL A 1 190 ? -16.579 16.458 19.519 1.00 94.00 190 VAL A CA 1
ATOM 1405 C C . VAL A 1 190 ? -17.490 16.497 18.284 1.00 94.00 190 VAL A C 1
ATOM 1407 O O . VAL A 1 190 ? -17.063 16.123 17.189 1.00 94.00 190 VAL A O 1
ATOM 1410 N N . GLY A 1 191 ? -18.736 16.953 18.453 1.00 93.00 191 GLY A N 1
ATOM 1411 C CA . GLY A 1 191 ? -19.696 17.185 17.376 1.00 93.00 191 GLY A CA 1
ATOM 1412 C C . GLY A 1 191 ? -20.548 15.977 16.979 1.00 93.00 191 GLY A C 1
ATOM 1413 O O . GLY A 1 191 ? -21.190 16.030 15.930 1.00 93.00 191 GLY A O 1
ATOM 1414 N N . GLU A 1 192 ? -20.570 14.894 17.767 1.00 94.62 192 GLU A N 1
ATOM 1415 C CA . GLU A 1 192 ? -21.504 13.784 17.535 1.00 94.62 192 GLU A CA 1
ATOM 1416 C C . GLU A 1 192 ? -22.921 14.182 17.959 1.00 94.62 192 GLU A C 1
ATOM 1418 O O . GLU A 1 192 ? -23.144 14.621 19.089 1.00 94.62 192 GLU A O 1
ATOM 1423 N N . LYS A 1 193 ? -23.885 14.011 17.054 1.00 93.94 193 LYS A N 1
ATOM 1424 C CA . LYS A 1 193 ? -25.288 14.366 17.299 1.00 93.94 193 LYS A CA 1
ATOM 1425 C C . LYS A 1 193 ? -26.069 13.196 17.891 1.00 93.94 193 LYS A C 1
ATOM 1427 O O . LYS A 1 193 ? -26.980 13.422 18.685 1.00 93.94 193 LYS A O 1
ATOM 1432 N N . ASP A 1 194 ? -25.712 11.958 17.544 1.00 93.94 194 ASP A N 1
ATOM 1433 C CA . ASP A 1 194 ? -26.367 10.759 18.070 1.00 93.94 194 ASP A CA 1
ATOM 1434 C C . ASP A 1 194 ? -25.573 10.169 19.246 1.00 93.94 194 ASP A C 1
ATOM 1436 O O . ASP A 1 194 ? -24.606 9.429 19.087 1.00 93.94 194 ASP A O 1
ATOM 1440 N N . THR A 1 195 ? -26.001 10.480 20.470 1.00 93.00 195 THR A N 1
ATOM 1441 C CA . THR A 1 195 ? -25.400 9.938 21.706 1.00 93.00 195 THR A CA 1
ATOM 1442 C C . THR A 1 195 ? -26.231 8.813 22.336 1.00 93.00 195 THR A C 1
ATOM 1444 O O . THR A 1 195 ? -26.018 8.421 23.494 1.00 93.00 195 THR A O 1
ATOM 1447 N N . SER A 1 196 ? -27.176 8.248 21.575 1.00 94.38 196 SER A N 1
ATOM 1448 C CA . SER A 1 196 ? -28.086 7.203 22.044 1.00 94.38 196 SER A CA 1
ATOM 1449 C C . SER A 1 196 ? -27.347 5.936 22.502 1.00 94.38 196 SER A C 1
ATOM 1451 O O . SER A 1 196 ? -26.195 5.669 22.147 1.00 94.38 196 SER A O 1
ATOM 1453 N N . LYS A 1 197 ? -28.011 5.105 23.320 1.00 93.19 197 LYS A N 1
ATOM 1454 C CA . LYS A 1 197 ? -27.462 3.797 23.731 1.00 93.19 197 LYS A CA 1
ATOM 1455 C C . LYS A 1 197 ? -27.170 2.900 22.519 1.00 93.19 197 LYS A C 1
ATOM 1457 O O . LYS A 1 197 ? -26.125 2.252 22.482 1.00 93.19 197 LYS A O 1
ATOM 1462 N N . ALA A 1 198 ? -28.056 2.879 21.523 1.00 93.06 198 ALA A N 1
ATOM 1463 C CA . ALA A 1 198 ? -27.874 2.070 20.320 1.00 93.06 198 ALA A CA 1
ATOM 1464 C C . ALA A 1 198 ? -26.651 2.529 19.512 1.00 93.06 198 ALA A C 1
ATOM 1466 O O . ALA A 1 198 ? -25.830 1.705 19.112 1.00 93.06 198 ALA A O 1
ATOM 1467 N N . HIS A 1 199 ? -26.480 3.841 19.333 1.00 94.25 199 HIS A N 1
ATOM 1468 C CA . HIS A 1 199 ? -25.334 4.389 18.615 1.00 94.25 199 HIS A CA 1
ATOM 1469 C C . HIS A 1 199 ? -24.012 4.125 19.340 1.00 94.25 199 HIS A C 1
ATOM 1471 O O . HIS A 1 199 ? -23.066 3.613 18.744 1.00 94.25 199 HIS A O 1
ATOM 1477 N N . ARG A 1 200 ? -23.962 4.346 20.660 1.00 94.81 200 ARG A N 1
ATOM 1478 C CA . ARG A 1 200 ? -22.771 4.034 21.467 1.00 94.81 200 ARG A CA 1
ATOM 1479 C C . ARG A 1 200 ? -22.370 2.563 21.398 1.00 94.81 200 ARG A C 1
ATOM 1481 O O . ARG A 1 200 ? -21.178 2.284 21.376 1.00 94.81 200 ARG A O 1
ATOM 1488 N N . ALA A 1 201 ? -23.328 1.638 21.309 1.00 94.25 201 ALA A N 1
ATOM 1489 C CA . ALA A 1 201 ? -23.020 0.223 21.106 1.00 94.25 201 ALA A CA 1
ATOM 1490 C C . ALA A 1 201 ? -22.359 -0.047 19.746 1.00 94.25 201 ALA A C 1
ATOM 1492 O O . ALA A 1 201 ? -21.414 -0.832 19.679 1.00 94.25 201 ALA A O 1
ATOM 1493 N N . LYS A 1 202 ? -22.786 0.646 18.681 1.00 92.38 202 LYS A N 1
ATOM 1494 C CA . LYS A 1 202 ? -22.120 0.569 17.371 1.00 92.38 202 LYS A CA 1
ATOM 1495 C C . LYS A 1 202 ? -20.693 1.119 17.435 1.00 92.38 202 LYS A C 1
ATOM 1497 O O . LYS A 1 202 ? -19.775 0.459 16.957 1.00 92.38 202 LYS A O 1
ATOM 1502 N N . ILE A 1 203 ? -20.490 2.267 18.093 1.00 92.69 203 ILE A N 1
ATOM 1503 C CA . ILE A 1 203 ? -19.148 2.837 18.298 1.00 92.69 203 ILE A CA 1
ATOM 1504 C C . ILE A 1 203 ? -18.287 1.854 19.106 1.00 92.69 203 ILE A C 1
ATOM 1506 O O . ILE A 1 203 ? -17.156 1.561 18.727 1.00 92.69 203 ILE A O 1
ATOM 1510 N N . ALA A 1 204 ? -18.807 1.304 20.204 1.00 92.88 204 ALA A N 1
ATOM 1511 C CA . ALA A 1 204 ? -18.099 0.337 21.038 1.00 92.88 204 ALA A CA 1
ATOM 1512 C C . ALA A 1 204 ? -17.658 -0.897 20.233 1.00 92.88 204 ALA A C 1
ATOM 1514 O O . ALA A 1 204 ? -16.487 -1.279 20.293 1.00 92.88 204 ALA A O 1
ATOM 1515 N N . ALA A 1 205 ? -18.555 -1.457 19.415 1.00 88.62 205 ALA A N 1
ATOM 1516 C CA . ALA A 1 205 ? -18.250 -2.571 18.522 1.00 88.62 205 ALA A CA 1
ATOM 1517 C C . ALA A 1 205 ? -17.160 -2.210 17.496 1.00 88.62 205 ALA A C 1
ATOM 1519 O O . ALA A 1 205 ? -16.203 -2.967 17.333 1.00 88.62 205 ALA A O 1
ATOM 1520 N N . ALA A 1 206 ? -17.239 -1.026 16.875 1.00 86.31 206 ALA A N 1
ATOM 1521 C CA . ALA A 1 206 ? -16.223 -0.534 15.938 1.00 86.31 206 ALA A CA 1
ATOM 1522 C C . ALA A 1 206 ? -14.833 -0.354 16.584 1.00 86.31 206 ALA A C 1
ATOM 1524 O O . ALA A 1 206 ? -13.815 -0.400 15.895 1.00 86.31 206 ALA A O 1
ATOM 1525 N N . ASN A 1 207 ? -14.782 -0.187 17.908 1.00 89.81 207 ASN A N 1
ATOM 1526 C CA . ASN A 1 207 ? -13.557 -0.035 18.696 1.00 89.81 207 ASN A CA 1
ATOM 1527 C C . ASN A 1 207 ? -1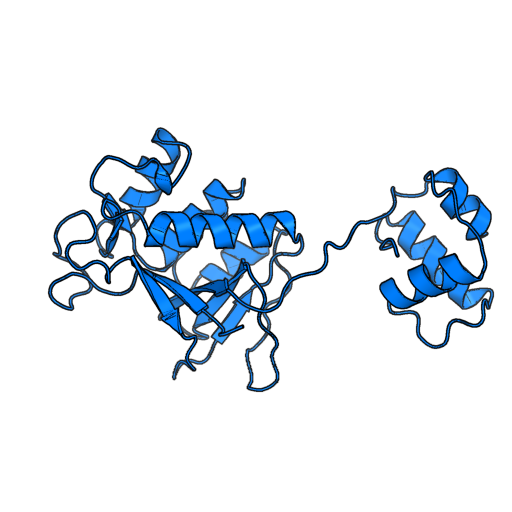3.155 -1.319 19.450 1.00 89.81 207 ASN A C 1
ATOM 1529 O O . ASN A 1 207 ? -12.325 -1.265 20.357 1.00 89.81 207 ASN A O 1
ATOM 1533 N N . GLY A 1 208 ? -13.733 -2.475 19.100 1.00 87.81 208 GLY A N 1
ATOM 1534 C CA . GLY A 1 208 ? -13.363 -3.770 19.683 1.00 87.81 208 GLY A CA 1
ATOM 1535 C C . GLY A 1 208 ? -13.792 -3.962 21.142 1.00 87.81 208 GLY A C 1
ATOM 1536 O O . GLY A 1 208 ? -13.277 -4.844 21.830 1.00 87.81 208 GLY A O 1
ATOM 1537 N N . ILE A 1 209 ? -14.732 -3.157 21.641 1.00 89.81 209 ILE A N 1
ATOM 1538 C CA . ILE A 1 209 ? -15.311 -3.322 22.977 1.00 89.81 209 ILE A CA 1
ATOM 1539 C C . ILE A 1 209 ? -16.465 -4.323 22.863 1.00 89.81 209 ILE A C 1
ATOM 1541 O O . ILE A 1 209 ? -17.611 -3.965 22.600 1.00 89.81 209 ILE A O 1
ATOM 1545 N N . MET A 1 210 ? -16.131 -5.602 23.025 1.00 82.38 210 MET A N 1
ATOM 1546 C CA . MET A 1 210 ? -17.083 -6.713 22.954 1.00 82.38 210 MET A CA 1
ATOM 1547 C C . MET A 1 210 ? -18.071 -6.697 24.130 1.00 82.38 210 MET A C 1
ATOM 1549 O O . MET A 1 210 ? -17.740 -6.218 25.217 1.00 82.38 210 MET A O 1
ATOM 1553 N N . ASN A 1 211 ? -19.270 -7.257 23.916 1.00 88.31 211 ASN A N 1
ATOM 1554 C CA . ASN A 1 211 ? -20.333 -7.382 24.926 1.00 88.31 211 ASN A CA 1
ATOM 1555 C C . ASN A 1 211 ? -20.620 -6.058 25.648 1.00 88.31 211 ASN A C 1
ATOM 1557 O O . ASN A 1 211 ? -20.627 -5.973 26.878 1.00 88.31 211 ASN A O 1
ATOM 1561 N N . TYR A 1 212 ? -20.777 -4.988 24.871 1.00 90.94 212 TYR A N 1
ATOM 1562 C CA . TYR A 1 212 ? -21.000 -3.655 25.407 1.00 90.94 212 TYR A CA 1
ATOM 1563 C C . TYR A 1 212 ? -22.371 -3.564 26.094 1.00 90.94 212 TYR A C 1
ATOM 1565 O O . TYR A 1 212 ? -23.404 -3.504 25.435 1.00 90.94 212 TYR A O 1
ATOM 1573 N N . VAL A 1 213 ? -22.361 -3.546 27.430 1.00 93.25 213 VAL A N 1
ATOM 1574 C CA . VAL A 1 213 ? -23.545 -3.467 28.308 1.00 93.25 213 VAL A CA 1
ATOM 1575 C C . VAL A 1 213 ? -23.548 -2.169 29.123 1.00 93.25 213 VAL A C 1
ATOM 1577 O O . VAL A 1 213 ? -24.183 -2.068 30.168 1.00 93.25 213 VAL A O 1
ATOM 1580 N N . TYR A 1 214 ? -22.858 -1.144 28.611 1.00 92.38 214 TYR A N 1
ATOM 1581 C CA . TYR A 1 214 ? -22.880 0.233 29.117 1.00 92.38 214 TYR A CA 1
ATOM 1582 C C . TYR A 1 214 ? -22.275 0.434 30.512 1.00 92.38 214 TYR A C 1
ATOM 1584 O O . TYR A 1 214 ? -22.598 1.422 31.177 1.00 92.38 214 TYR A O 1
ATOM 1592 N N . THR A 1 215 ? -21.375 -0.450 30.956 1.00 93.44 215 THR A N 1
ATOM 1593 C CA . THR A 1 215 ? -20.718 -0.286 32.262 1.00 93.44 215 THR A CA 1
ATOM 1594 C C . THR A 1 215 ? -19.832 0.959 32.295 1.00 93.44 215 THR A C 1
ATOM 1596 O O . THR A 1 215 ? -19.321 1.411 31.264 1.00 93.44 215 THR A O 1
ATOM 1599 N N . ALA A 1 216 ? -19.594 1.497 33.495 1.00 92.31 216 ALA A N 1
ATOM 1600 C CA . ALA A 1 216 ? -18.691 2.633 33.687 1.00 92.31 216 ALA A CA 1
ATOM 1601 C C . ALA A 1 216 ? -17.302 2.370 33.075 1.00 92.31 216 ALA A C 1
ATOM 1603 O O . ALA A 1 216 ? -16.783 3.208 32.343 1.00 92.31 216 ALA A O 1
ATOM 1604 N N . ALA A 1 217 ? -16.749 1.168 33.269 1.00 93.38 217 ALA A N 1
ATOM 1605 C CA . ALA A 1 217 ? -15.458 0.782 32.705 1.00 93.38 217 ALA A CA 1
ATOM 1606 C C . ALA A 1 217 ? -15.460 0.745 31.164 1.00 93.38 217 ALA A C 1
ATOM 1608 O O . ALA A 1 217 ? -14.499 1.184 30.533 1.00 93.38 217 ALA A O 1
ATOM 1609 N N . GLN A 1 218 ? -16.530 0.243 30.537 1.00 94.56 218 GLN A N 1
ATOM 1610 C CA . GLN A 1 218 ? -16.649 0.226 29.076 1.00 94.56 218 GLN A CA 1
ATOM 1611 C C . GLN A 1 218 ? -16.794 1.644 28.502 1.00 94.56 218 GLN A C 1
ATOM 1613 O O . GLN A 1 218 ? -16.151 1.969 27.504 1.00 94.56 218 GLN A O 1
ATOM 1618 N N . ASN A 1 219 ? -17.577 2.505 29.157 1.00 94.75 219 ASN A N 1
ATOM 1619 C CA . ASN A 1 219 ? -17.701 3.916 28.781 1.00 94.75 219 ASN A CA 1
ATOM 1620 C C . ASN A 1 219 ? -16.361 4.645 28.914 1.00 94.75 219 ASN A C 1
ATOM 1622 O O . ASN A 1 219 ? -15.959 5.359 27.998 1.00 94.75 219 ASN A O 1
ATOM 1626 N N . LEU A 1 220 ? -15.632 4.405 30.006 1.00 95.25 220 LEU A N 1
ATOM 1627 C CA . LEU A 1 220 ? -14.334 5.023 30.247 1.00 95.25 220 LEU A CA 1
ATOM 1628 C C . LEU A 1 220 ? -13.289 4.591 29.209 1.00 95.25 220 LEU A C 1
ATOM 1630 O O . LEU A 1 220 ? -12.505 5.419 28.754 1.00 95.25 220 LEU A O 1
ATOM 1634 N N . LYS A 1 221 ? -13.312 3.330 28.749 1.00 95.75 221 LYS A N 1
ATOM 1635 C CA . LYS A 1 221 ? -12.470 2.882 27.621 1.00 95.75 221 LYS A CA 1
ATOM 1636 C C . LYS A 1 221 ? -12.717 3.718 26.364 1.00 95.75 221 LYS A C 1
ATOM 1638 O O . LYS A 1 221 ? -11.757 4.159 25.735 1.00 95.75 221 LYS A O 1
ATOM 1643 N N . MET A 1 222 ? -13.980 3.980 26.020 1.00 95.06 222 MET A N 1
ATOM 1644 C CA . MET A 1 222 ? -14.320 4.831 24.874 1.00 95.06 222 MET A CA 1
ATOM 1645 C C . MET A 1 222 ? -13.872 6.281 25.084 1.00 95.06 222 MET A C 1
ATOM 1647 O O . MET A 1 222 ? -13.287 6.871 24.180 1.00 95.06 222 MET A O 1
ATOM 1651 N N . VAL A 1 223 ? -14.085 6.844 26.277 1.00 96.44 223 VAL A N 1
ATOM 1652 C CA . VAL A 1 223 ? -13.638 8.209 26.599 1.00 96.44 223 VAL A CA 1
ATOM 1653 C C . VAL A 1 223 ? -12.119 8.325 26.511 1.00 96.44 223 VAL A C 1
ATOM 1655 O O . VAL A 1 223 ? -11.622 9.280 25.928 1.00 96.44 223 VAL A O 1
ATOM 1658 N N . ASN A 1 224 ? -11.367 7.339 26.997 1.00 95.69 224 ASN A N 1
ATOM 1659 C CA . ASN A 1 224 ? -9.908 7.334 26.900 1.00 95.69 224 ASN A CA 1
ATOM 1660 C C . ASN A 1 224 ? -9.424 7.242 25.448 1.00 95.69 224 ASN A C 1
ATOM 1662 O O . ASN A 1 224 ? -8.471 7.926 25.073 1.00 95.69 224 ASN A O 1
ATOM 1666 N N . LEU A 1 225 ? -10.079 6.442 24.601 1.00 94.75 225 LEU A N 1
ATOM 1667 C CA . LEU A 1 225 ? -9.798 6.441 23.162 1.00 94.75 225 LEU A CA 1
ATOM 1668 C C . LEU A 1 225 ? -10.080 7.816 22.546 1.00 94.75 225 LEU A C 1
ATOM 1670 O O . LEU A 1 225 ? -9.280 8.305 21.749 1.00 94.75 225 LEU A O 1
ATOM 1674 N N . LEU A 1 226 ? -11.168 8.467 22.953 1.00 95.25 226 LEU A N 1
ATOM 1675 C CA . LEU A 1 226 ? -11.564 9.777 22.448 1.00 95.25 226 LEU A CA 1
ATOM 1676 C C . LEU A 1 226 ? -10.611 10.895 22.902 1.00 95.25 226 LEU A C 1
ATOM 1678 O O . LEU A 1 226 ? -10.177 11.701 22.079 1.00 95.25 226 LEU A O 1
ATOM 1682 N N . LYS A 1 227 ? -10.196 10.890 24.176 1.00 94.81 227 LYS A N 1
ATOM 1683 C CA . LYS A 1 227 ? -9.165 11.780 24.744 1.00 94.81 227 LYS A CA 1
ATOM 1684 C C . LYS A 1 227 ? -7.813 11.612 24.042 1.00 94.81 227 LYS A C 1
ATOM 1686 O O . LYS A 1 227 ? -7.035 12.556 23.963 1.00 94.81 227 LYS A O 1
ATOM 1691 N N . ASN A 1 228 ? -7.545 10.438 23.470 1.00 91.69 228 ASN A N 1
ATOM 1692 C CA . ASN A 1 228 ? -6.346 10.158 22.677 1.00 91.69 228 ASN A CA 1
ATOM 1693 C C . ASN A 1 228 ? -6.514 10.407 21.166 1.00 91.69 228 ASN A C 1
ATOM 1695 O O . ASN A 1 228 ? -5.557 10.198 20.422 1.00 91.69 228 ASN A O 1
ATOM 1699 N N . GLY A 1 229 ? -7.697 10.826 20.695 1.00 90.00 229 GLY A N 1
ATOM 1700 C CA . GLY A 1 229 ? -7.986 11.003 19.264 1.00 90.00 229 GLY A CA 1
ATOM 1701 C C . GLY A 1 229 ? -7.993 9.692 18.469 1.00 90.00 229 GLY A C 1
ATOM 1702 O O . GLY A 1 229 ? -7.697 9.682 17.279 1.00 90.00 229 GLY A O 1
ATOM 1703 N N . LYS A 1 230 ? -8.269 8.569 19.142 1.00 91.00 230 LYS A N 1
ATOM 1704 C CA . LYS A 1 230 ? -8.222 7.205 18.592 1.00 91.00 230 LYS A CA 1
ATOM 1705 C C . LYS A 1 230 ? -9.587 6.513 18.560 1.00 91.00 230 LYS A C 1
ATOM 1707 O O . LYS A 1 230 ? -9.647 5.364 18.134 1.00 91.00 230 LYS A O 1
ATOM 1712 N N . LEU A 1 231 ? -10.666 7.172 18.996 1.00 93.31 231 LEU A N 1
ATOM 1713 C CA . LEU A 1 231 ? -12.009 6.588 18.948 1.00 93.31 231 LEU A CA 1
ATOM 1714 C C . LEU A 1 231 ? -12.531 6.571 17.505 1.00 93.31 231 LEU A C 1
ATOM 1716 O O . LEU A 1 231 ? -12.677 7.619 16.878 1.00 93.31 231 LEU A O 1
ATOM 1720 N N . ILE A 1 232 ? -12.813 5.375 17.000 1.00 89.44 232 ILE A N 1
ATOM 1721 C CA . ILE A 1 232 ? -13.370 5.110 15.671 1.00 89.44 232 ILE A CA 1
ATOM 1722 C C . ILE A 1 232 ? -14.875 5.411 15.676 1.00 89.44 232 ILE A C 1
ATOM 1724 O O . ILE A 1 232 ? -15.561 5.064 16.635 1.00 89.44 232 ILE A O 1
ATOM 1728 N N . LYS A 1 233 ? -15.385 6.037 14.614 1.00 89.62 233 LYS A N 1
ATOM 1729 C CA . LYS A 1 233 ? -16.815 6.273 14.375 1.00 89.62 233 LYS A CA 1
ATOM 1730 C C . LYS A 1 233 ? -17.533 4.981 13.973 1.00 89.62 233 LYS A C 1
ATOM 1732 O O . LYS A 1 233 ? -16.931 4.114 13.341 1.00 89.62 233 LYS A O 1
ATOM 1737 N N . ALA A 1 234 ? -18.806 4.883 14.352 1.00 83.38 234 ALA A N 1
ATOM 1738 C CA . ALA A 1 234 ? -19.708 3.817 13.917 1.00 83.38 234 ALA A CA 1
ATOM 1739 C C . ALA A 1 234 ? -20.073 3.926 12.430 1.00 83.38 234 ALA A C 1
ATOM 1741 O O . ALA A 1 234 ? -20.118 5.067 11.918 1.00 83.38 234 ALA A O 1
#

Sequence (234 aa):
MSLIVGSARIDENGHVQGGKPGDQTGKEVSTQAHYVHTKGWYCLRPKSVAVANAIAEAMLQACRNDNIGYCQGHRSGVVEQLRKAGKLSKISAKTEADCSSLVRACCIQAGFDPGNFNTSSEVSALRATGKFMDKIAVTSKTELFNGDVLVTKTKGHTVVVVSGNPRRSTSYYPKYSGASDSIITALAAVGEKDTSKAHRAKIAAANGIMNYVYTAAQNLKMVNLLKNGKLIKA

Secondary structure (DSSP, 8-state):
---EEEEE---TTS-SSSPPSS-SSS-SEEEEE----TT-EEEE-BSSHHHHHHHHHHHHHHTT-TTEEE-STTTTHHHHHHHHHSSGGG--S-EEE-HHHHHHHHHHHTT----S--TTTHHHHHHHTS-BPPPEE--TT---BTT-EEEESSSS-EEEEEESBPPP---BPPPP-SS---HHHHHHHTT-S---HHHHHHHHHHTT--S----HHHHHHHHHHHHTT-PBP-

pLDDT: mean 92.89, std 5.59, range [58.78, 98.38]